Protein AF-A0A0L0FWM5-F1 (afdb_monomer)

Structure (mmCIF, N/CA/C/O backbone):
data_AF-A0A0L0FWM5-F1
#
_entry.id   AF-A0A0L0FWM5-F1
#
loop_
_atom_site.group_PDB
_atom_site.id
_atom_site.type_symbol
_atom_site.label_atom_id
_atom_site.label_alt_id
_atom_site.label_comp_id
_atom_site.label_asym_id
_atom_site.label_entity_id
_atom_site.label_seq_id
_atom_site.pdbx_PDB_ins_code
_atom_site.Cartn_x
_atom_site.Cartn_y
_atom_site.Cartn_z
_atom_site.occupancy
_atom_site.B_iso_or_equiv
_atom_site.auth_seq_id
_atom_site.auth_comp_id
_atom_site.auth_asym_id
_atom_site.auth_atom_id
_atom_site.pdbx_PDB_model_num
ATOM 1 N N . MET A 1 1 ? -9.291 -7.837 -2.106 1.00 48.62 1 MET A N 1
ATOM 2 C CA . MET A 1 1 ? -7.848 -7.619 -1.893 1.00 48.62 1 MET A CA 1
ATOM 3 C C . MET A 1 1 ? -7.598 -7.436 -0.406 1.00 48.62 1 MET A C 1
ATOM 5 O O . MET A 1 1 ? -8.241 -6.585 0.197 1.00 48.62 1 MET A O 1
ATOM 9 N N . TYR A 1 2 ? -6.715 -8.239 0.188 1.00 46.31 2 TYR A N 1
ATOM 10 C CA . TYR A 1 2 ? -6.252 -8.038 1.563 1.00 46.31 2 TYR A CA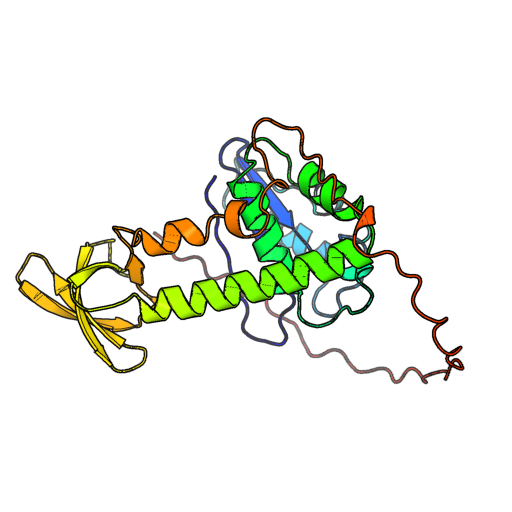 1
ATOM 11 C C . TYR A 1 2 ? -4.793 -7.603 1.507 1.00 46.31 2 TYR A C 1
ATOM 13 O O . TYR A 1 2 ? -3.953 -8.302 0.952 1.00 46.31 2 TYR A O 1
ATOM 21 N N . LEU A 1 3 ? -4.494 -6.437 2.071 1.00 46.75 3 LEU A N 1
ATOM 22 C CA . LEU A 1 3 ? -3.137 -5.915 2.119 1.00 46.75 3 LEU A CA 1
ATOM 23 C C . LEU A 1 3 ? -2.536 -6.158 3.503 1.00 46.75 3 LEU A C 1
ATOM 25 O O . LEU A 1 3 ? -3.073 -5.691 4.506 1.00 46.75 3 LEU A O 1
ATOM 29 N N . THR A 1 4 ? -1.391 -6.836 3.545 1.00 47.75 4 THR A N 1
ATOM 30 C CA . THR A 1 4 ? -0.579 -6.975 4.759 1.00 47.75 4 THR A CA 1
ATOM 31 C C . THR A 1 4 ? 0.762 -6.285 4.534 1.00 47.75 4 THR A C 1
ATOM 33 O O . THR A 1 4 ? 1.547 -6.729 3.703 1.00 47.75 4 THR A O 1
ATOM 36 N N . ILE A 1 5 ? 1.035 -5.206 5.273 1.00 52.38 5 ILE A N 1
ATOM 37 C CA . ILE A 1 5 ? 2.318 -4.490 5.215 1.00 52.38 5 ILE A CA 1
ATOM 38 C C . ILE A 1 5 ? 3.176 -4.910 6.412 1.00 52.38 5 ILE A C 1
ATOM 40 O O . ILE A 1 5 ? 2.733 -4.824 7.559 1.00 52.38 5 ILE A O 1
ATOM 44 N N . VAL A 1 6 ? 4.407 -5.354 6.155 1.00 54.25 6 VAL A N 1
ATOM 45 C CA . VAL A 1 6 ? 5.373 -5.763 7.185 1.00 54.25 6 VAL A CA 1
ATOM 46 C C . VAL A 1 6 ? 6.586 -4.836 7.120 1.00 54.25 6 VAL A C 1
ATOM 48 O O . VAL A 1 6 ? 7.211 -4.720 6.072 1.00 54.25 6 VAL A O 1
ATOM 51 N N . PHE A 1 7 ? 6.936 -4.197 8.239 1.00 52.75 7 PHE A N 1
ATOM 52 C CA . PHE A 1 7 ? 8.087 -3.290 8.338 1.00 52.75 7 PHE A CA 1
ATOM 53 C C . PHE A 1 7 ? 9.237 -3.920 9.141 1.00 52.75 7 PHE A C 1
ATOM 55 O O . PHE A 1 7 ? 9.002 -4.531 10.187 1.00 52.75 7 PHE A O 1
ATOM 62 N N . SER A 1 8 ? 10.479 -3.733 8.678 1.00 53.84 8 SER A N 1
ATOM 63 C CA . SER A 1 8 ? 11.711 -4.118 9.388 1.00 53.84 8 SER A CA 1
ATOM 64 C C . SER A 1 8 ? 12.391 -2.886 10.020 1.00 53.84 8 SER A C 1
ATOM 66 O O . SER A 1 8 ? 12.402 -1.830 9.393 1.00 53.84 8 SER A O 1
ATOM 68 N N . PRO A 1 9 ? 12.949 -2.970 11.245 1.00 47.91 9 PRO A N 1
ATOM 69 C CA . PRO A 1 9 ? 13.417 -1.800 12.001 1.00 47.91 9 PRO A CA 1
ATOM 70 C C . PRO A 1 9 ? 14.871 -1.328 11.755 1.00 47.91 9 PRO A C 1
ATOM 72 O O . PRO A 1 9 ? 15.299 -0.407 12.446 1.00 47.91 9 PRO A O 1
ATOM 75 N N . THR A 1 10 ? 15.658 -1.914 10.845 1.00 57.94 10 THR A N 1
ATOM 76 C CA . THR A 1 10 ? 17.095 -1.569 10.660 1.00 57.94 10 THR A CA 1
ATOM 77 C C . THR A 1 10 ? 17.409 -1.168 9.221 1.00 57.94 10 THR A C 1
ATOM 79 O O . THR A 1 10 ? 17.068 -1.966 8.353 1.00 57.94 10 THR A O 1
ATOM 82 N N . ASP A 1 11 ? 18.046 0.005 9.000 1.00 57.06 11 ASP A N 1
ATOM 83 C CA . ASP A 1 11 ? 18.473 0.593 7.698 1.00 57.06 11 ASP A CA 1
ATOM 84 C C . ASP A 1 11 ? 17.735 -0.014 6.502 1.00 57.06 11 ASP A C 1
ATOM 86 O O . ASP A 1 11 ? 18.283 -0.719 5.653 1.00 57.06 11 ASP A O 1
ATOM 90 N N . ALA A 1 12 ? 16.415 0.164 6.566 1.00 74.50 12 ALA A N 1
ATOM 91 C CA . ALA A 1 12 ? 15.477 -0.727 5.925 1.00 74.50 12 ALA A CA 1
ATOM 92 C C . ALA A 1 12 ? 15.110 -0.161 4.568 1.00 74.50 12 ALA A C 1
ATOM 94 O O . ALA A 1 12 ? 14.400 0.839 4.455 1.00 74.50 12 ALA A O 1
ATOM 95 N N . HIS A 1 13 ? 15.572 -0.850 3.536 1.00 88.19 13 HIS A N 1
ATOM 96 C CA . HIS A 1 13 ? 14.889 -0.795 2.265 1.00 88.19 13 HIS A CA 1
ATOM 97 C C . HIS A 1 13 ? 13.457 -1.332 2.420 1.00 88.19 13 HIS A C 1
ATOM 99 O O . HIS A 1 13 ? 13.222 -2.277 3.182 1.00 88.19 13 HIS A O 1
ATOM 105 N N . ALA A 1 14 ? 12.499 -0.714 1.734 1.00 89.38 14 ALA A N 1
ATOM 106 C CA . ALA A 1 14 ? 11.089 -1.052 1.855 1.00 89.38 14 ALA A CA 1
ATOM 107 C C . ALA A 1 14 ? 10.593 -1.757 0.594 1.00 89.38 14 ALA A C 1
ATOM 109 O O . ALA A 1 14 ? 10.698 -1.211 -0.500 1.00 89.38 14 ALA A O 1
ATOM 110 N N . ASN A 1 15 ? 9.965 -2.915 0.802 1.00 90.50 15 ASN A N 1
ATOM 111 C CA . ASN A 1 15 ? 9.238 -3.691 -0.201 1.00 90.50 15 ASN A CA 1
ATOM 112 C C . ASN A 1 15 ? 7.826 -3.981 0.303 1.00 90.50 15 ASN A C 1
ATOM 114 O O . ASN A 1 15 ? 7.557 -3.891 1.504 1.00 90.50 15 ASN A O 1
ATOM 118 N N . VAL A 1 16 ? 6.936 -4.402 -0.592 1.00 91.94 16 VAL A N 1
ATOM 119 C CA . VAL A 1 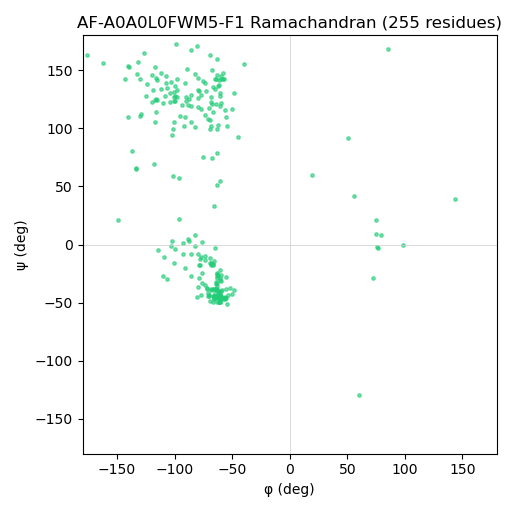16 ? 5.617 -4.914 -0.198 1.00 91.94 16 VAL A CA 1
ATOM 120 C C . VAL A 1 16 ? 5.319 -6.247 -0.857 1.00 91.94 16 VAL A C 1
ATOM 122 O O . VAL A 1 16 ? 5.667 -6.479 -2.013 1.00 91.94 16 VAL A O 1
ATOM 125 N N . LEU A 1 17 ? 4.662 -7.116 -0.090 1.00 92.69 17 LEU A N 1
ATOM 126 C CA . LEU A 1 17 ? 4.004 -8.308 -0.600 1.00 92.69 17 LEU A CA 1
ATOM 127 C C . LEU A 1 17 ? 2.512 -8.015 -0.739 1.00 92.69 17 LEU A C 1
ATOM 129 O O . LEU A 1 17 ? 1.855 -7.627 0.229 1.00 92.69 17 LEU A O 1
ATOM 133 N N . VAL A 1 18 ? 1.983 -8.197 -1.942 1.00 91.38 18 VAL A N 1
ATOM 134 C CA . VAL A 1 18 ? 0.559 -8.054 -2.242 1.00 91.38 18 VAL A CA 1
ATOM 135 C C . VAL A 1 18 ? -0.042 -9.440 -2.377 1.00 91.38 18 VAL A C 1
ATOM 137 O O . VAL A 1 18 ? 0.409 -10.230 -3.200 1.00 91.38 18 VAL A O 1
ATOM 140 N N . LEU A 1 19 ? -1.057 -9.722 -1.564 1.00 92.94 19 LEU A N 1
ATOM 141 C CA . LEU A 1 19 ? -1.833 -10.955 -1.616 1.00 92.94 19 LEU A CA 1
ATOM 142 C C . LEU A 1 19 ? -3.154 -10.648 -2.336 1.00 92.94 19 LEU A C 1
ATOM 144 O O . LEU A 1 19 ? -4.082 -10.087 -1.738 1.00 92.94 19 LEU A O 1
ATOM 148 N N . ASP A 1 20 ? -3.238 -10.976 -3.627 1.00 91.06 20 ASP A N 1
ATOM 149 C CA . ASP A 1 20 ? -4.475 -10.809 -4.388 1.00 91.06 20 ASP A CA 1
ATOM 150 C C . ASP A 1 20 ? -5.361 -12.043 -4.213 1.00 91.06 20 ASP A C 1
ATOM 152 O O . ASP A 1 20 ? -5.127 -13.116 -4.757 1.00 91.06 20 ASP A O 1
ATOM 156 N N . THR A 1 21 ? -6.415 -11.881 -3.419 1.00 91.94 21 THR A N 1
ATOM 157 C CA . THR A 1 21 ? -7.384 -12.944 -3.140 1.00 91.94 21 THR A CA 1
ATOM 158 C C . THR A 1 21 ? -8.317 -13.255 -4.304 1.00 91.94 21 THR A C 1
ATOM 160 O O . THR A 1 21 ? -9.097 -14.191 -4.183 1.00 91.94 21 THR A O 1
ATOM 163 N N . ARG A 1 22 ? -8.340 -12.443 -5.370 1.00 90.06 22 ARG A N 1
ATOM 164 C CA . ARG A 1 22 ? -9.178 -12.734 -6.545 1.00 90.06 22 ARG A CA 1
ATOM 165 C C . ARG A 1 22 ? -8.549 -13.828 -7.396 1.00 90.06 22 ARG A C 1
ATOM 167 O O . ARG A 1 22 ? -9.249 -14.754 -7.785 1.00 90.06 22 ARG A O 1
ATOM 174 N N . ASP A 1 23 ? -7.239 -13.725 -7.596 1.00 91.00 23 ASP A N 1
ATOM 175 C CA . ASP A 1 23 ? -6.463 -14.640 -8.436 1.00 91.00 23 ASP A CA 1
ATOM 176 C C . ASP A 1 23 ? -5.645 -15.652 -7.616 1.00 91.00 23 ASP A C 1
ATOM 178 O O . ASP A 1 23 ? -4.972 -16.510 -8.183 1.00 91.00 23 ASP A O 1
ATOM 182 N N . GLU A 1 24 ? -5.709 -15.559 -6.282 1.00 95.19 24 GLU A N 1
ATOM 183 C CA . GLU A 1 24 ? -4.946 -16.383 -5.335 1.00 95.19 24 GLU A CA 1
ATOM 184 C C . GLU A 1 24 ? -3.431 -16.289 -5.588 1.00 95.19 24 GLU A C 1
ATOM 186 O O . GLU A 1 24 ? -2.684 -17.269 -5.537 1.00 95.19 24 GLU A O 1
ATOM 191 N N . THR A 1 25 ? -2.961 -15.071 -5.864 1.00 94.75 25 THR A N 1
ATOM 192 C CA . THR A 1 25 ? -1.566 -14.770 -6.188 1.00 94.75 25 THR A CA 1
ATOM 193 C C . THR A 1 25 ? -0.884 -13.949 -5.098 1.00 94.75 25 THR A C 1
ATOM 195 O O . THR A 1 25 ? -1.488 -13.119 -4.412 1.00 94.75 25 THR A O 1
ATOM 198 N N . ILE A 1 26 ? 0.419 -14.174 -4.937 1.00 94.94 26 ILE A N 1
ATOM 199 C CA . ILE A 1 26 ? 1.304 -13.365 -4.102 1.00 94.94 26 ILE A CA 1
ATOM 200 C C . ILE A 1 26 ? 2.329 -12.704 -5.009 1.00 94.94 26 ILE A C 1
ATOM 202 O O . ILE A 1 26 ? 3.061 -13.391 -5.717 1.00 94.94 26 ILE A O 1
ATOM 206 N N . HIS A 1 27 ? 2.413 -11.380 -4.941 1.00 92.56 27 HIS A N 1
ATOM 207 C CA . HIS A 1 27 ? 3.373 -10.597 -5.708 1.00 92.56 27 HIS A CA 1
ATOM 208 C C . HIS A 1 27 ? 4.296 -9.821 -4.775 1.00 92.56 27 HIS A C 1
ATOM 210 O O . HIS A 1 27 ? 3.858 -9.328 -3.732 1.00 92.56 27 HIS A O 1
ATOM 216 N N . ARG A 1 28 ? 5.558 -9.649 -5.174 1.00 93.31 28 ARG A N 1
ATOM 217 C CA . ARG A 1 28 ? 6.478 -8.684 -4.561 1.00 93.31 28 ARG A CA 1
ATOM 218 C C . ARG A 1 28 ? 6.548 -7.425 -5.424 1.00 93.31 28 ARG A C 1
ATOM 220 O O . ARG A 1 28 ? 6.641 -7.527 -6.644 1.00 93.31 28 ARG A O 1
ATOM 227 N N . TYR A 1 29 ? 6.511 -6.261 -4.780 1.00 93.69 29 TYR A N 1
ATOM 228 C CA . TYR A 1 29 ? 6.873 -4.983 -5.389 1.00 93.69 29 TYR A CA 1
ATOM 229 C C . TYR A 1 29 ? 8.156 -4.444 -4.755 1.00 93.69 29 TYR A C 1
ATOM 231 O O . TYR A 1 29 ? 8.297 -4.433 -3.526 1.00 93.69 29 TYR A O 1
ATOM 239 N N . GLU A 1 30 ? 9.056 -3.995 -5.622 1.00 93.62 30 GLU A N 1
ATOM 240 C CA . GLU A 1 30 ? 10.392 -3.485 -5.330 1.00 93.62 30 GLU A CA 1
ATOM 241 C C . GLU A 1 30 ? 10.566 -2.137 -6.043 1.00 93.62 30 GLU A C 1
ATOM 243 O O . GLU A 1 30 ? 10.644 -2.106 -7.276 1.00 93.62 30 GLU A O 1
ATOM 248 N N . PRO A 1 31 ? 10.623 -1.011 -5.315 1.00 93.38 31 PRO A N 1
ATOM 249 C CA . PRO A 1 31 ? 10.668 0.305 -5.943 1.00 93.38 31 PRO A CA 1
ATOM 250 C C . PRO A 1 31 ? 11.960 0.586 -6.732 1.00 93.38 31 PRO A C 1
ATOM 252 O O . PRO A 1 31 ? 11.942 1.477 -7.587 1.00 93.38 31 PRO A O 1
ATOM 255 N N . HIS A 1 32 ? 13.052 -0.164 -6.524 1.00 92.50 32 HIS A N 1
ATOM 256 C CA . HIS A 1 32 ? 14.239 -0.086 -7.388 1.00 92.50 32 HIS A CA 1
ATOM 257 C C . HIS A 1 32 ? 14.167 -0.984 -8.630 1.00 92.50 32 HIS A C 1
ATOM 259 O O . HIS A 1 32 ? 15.004 -0.833 -9.511 1.00 92.50 32 HIS A O 1
ATOM 265 N N . GLY A 1 33 ? 13.181 -1.870 -8.771 1.00 93.06 33 GLY A N 1
ATOM 266 C CA . GLY A 1 33 ? 13.114 -2.858 -9.854 1.00 93.06 33 GLY A CA 1
ATOM 267 C C . GLY A 1 33 ? 13.886 -4.153 -9.576 1.00 93.06 33 GLY A C 1
ATOM 268 O O . GLY A 1 33 ? 14.658 -4.255 -8.620 1.00 93.06 33 GLY A O 1
ATOM 269 N N . TYR A 1 34 ? 13.660 -5.170 -10.412 1.00 92.31 34 TYR A N 1
ATOM 270 C CA . TYR A 1 34 ? 14.131 -6.536 -10.132 1.00 92.31 34 TYR A CA 1
ATOM 271 C C . TYR A 1 34 ? 15.631 -6.764 -10.366 1.00 92.31 34 TYR A C 1
ATOM 273 O O . TYR A 1 34 ? 16.211 -7.686 -9.797 1.00 92.31 34 TYR A O 1
ATOM 281 N N . GLU A 1 35 ? 16.260 -5.954 -11.219 1.00 87.50 35 GLU A N 1
ATOM 282 C CA . GLU A 1 35 ? 17.659 -6.131 -11.637 1.00 87.50 35 GLU A CA 1
ATOM 283 C C . GLU A 1 35 ? 18.620 -5.211 -10.875 1.00 87.50 35 GLU A C 1
ATOM 285 O O . GLU A 1 35 ? 19.837 -5.275 -11.066 1.00 87.50 35 GLU A O 1
ATOM 290 N N . MET A 1 36 ? 18.089 -4.342 -10.011 1.00 84.81 36 MET A N 1
ATOM 291 C CA . MET A 1 36 ? 18.912 -3.453 -9.207 1.00 84.81 36 MET A CA 1
ATOM 292 C C . MET A 1 36 ? 19.542 -4.213 -8.044 1.00 84.81 36 MET A C 1
ATOM 294 O O . MET A 1 36 ? 18.866 -4.894 -7.270 1.00 84.81 36 MET A O 1
ATOM 298 N N . ASP A 1 37 ? 20.862 -4.068 -7.933 1.00 78.62 37 ASP A N 1
ATOM 299 C CA . ASP A 1 37 ? 21.638 -4.563 -6.803 1.00 78.62 37 ASP A CA 1
ATOM 300 C C . ASP A 1 37 ? 21.289 -3.725 -5.570 1.00 78.62 37 ASP A C 1
ATOM 302 O O . ASP A 1 37 ? 21.746 -2.589 -5.421 1.00 78.62 37 ASP A O 1
ATOM 306 N N . VAL A 1 38 ? 20.417 -4.271 -4.722 1.00 79.75 38 VAL A N 1
ATOM 307 C CA . VAL A 1 38 ? 20.077 -3.699 -3.421 1.00 79.75 38 VAL A CA 1
ATOM 308 C C . VAL A 1 38 ? 21.044 -4.322 -2.414 1.00 79.75 38 VAL A C 1
ATOM 310 O O . VAL A 1 38 ? 20.894 -5.500 -2.095 1.00 79.75 38 VAL A O 1
ATOM 313 N N . PRO A 1 39 ? 22.021 -3.583 -1.851 1.00 78.88 39 PRO A N 1
ATOM 314 C CA . PRO A 1 39 ? 23.082 -4.204 -1.048 1.00 78.88 39 PRO A CA 1
ATOM 315 C C . PRO A 1 39 ? 22.593 -4.861 0.260 1.00 78.88 39 PRO A C 1
ATOM 317 O O . PRO A 1 39 ? 23.393 -5.414 1.012 1.00 78.88 39 PRO A O 1
ATOM 320 N N . MET A 1 40 ? 21.297 -4.749 0.572 1.00 80.69 40 MET A N 1
ATOM 321 C CA . MET A 1 40 ? 20.661 -5.233 1.795 1.00 80.69 40 MET A CA 1
ATOM 322 C C . MET A 1 40 ? 20.239 -6.708 1.705 1.00 80.69 40 MET A C 1
ATOM 324 O O . MET A 1 40 ? 20.137 -7.354 2.750 1.00 80.69 40 MET A O 1
ATOM 328 N N . TYR A 1 41 ? 19.960 -7.240 0.508 1.00 82.19 41 TYR A N 1
ATOM 329 C CA . TYR A 1 41 ? 19.552 -8.637 0.302 1.00 82.19 41 TYR A CA 1
ATOM 330 C C . TYR A 1 41 ? 19.717 -9.077 -1.157 1.00 82.19 41 TYR A C 1
ATOM 332 O O . TYR A 1 41 ? 19.659 -8.272 -2.080 1.00 82.19 41 TYR A O 1
ATOM 340 N N . ASP A 1 42 ? 19.851 -10.387 -1.361 1.00 88.62 42 ASP A N 1
ATOM 341 C CA . ASP A 1 42 ? 19.794 -10.998 -2.687 1.00 88.62 42 ASP A CA 1
ATOM 342 C C . ASP A 1 42 ? 18.327 -11.150 -3.128 1.00 88.62 42 ASP A C 1
ATOM 344 O O . ASP A 1 42 ? 17.528 -11.831 -2.476 1.00 88.62 42 ASP A O 1
ATOM 348 N N . GLN A 1 43 ? 17.964 -10.486 -4.228 1.00 89.56 43 GLN A N 1
ATOM 349 C CA . GLN A 1 43 ? 16.607 -10.506 -4.779 1.00 89.56 43 GLN A CA 1
ATOM 350 C C . GLN A 1 43 ? 16.166 -11.911 -5.218 1.00 89.56 43 GLN A C 1
ATOM 352 O O . GLN A 1 43 ? 15.018 -12.289 -4.991 1.00 89.56 43 GLN A O 1
ATOM 357 N N . THR A 1 44 ? 17.076 -12.689 -5.811 1.00 90.81 44 THR A N 1
ATOM 358 C CA . THR A 1 44 ? 16.793 -14.045 -6.304 1.00 90.81 44 THR A CA 1
ATOM 359 C C . THR A 1 44 ? 16.594 -14.997 -5.132 1.00 90.81 44 THR A C 1
ATOM 361 O O . THR A 1 44 ? 15.642 -15.773 -5.110 1.00 90.81 44 THR A O 1
ATOM 364 N N . GLU A 1 45 ? 17.462 -14.915 -4.122 1.00 91.25 45 GLU A N 1
ATOM 365 C CA . GLU A 1 45 ? 17.330 -15.723 -2.908 1.00 91.25 45 GLU A CA 1
ATOM 366 C C . GLU A 1 45 ? 16.023 -15.414 -2.162 1.00 91.25 45 GLU A C 1
ATOM 368 O O . GLU A 1 45 ? 15.357 -16.328 -1.666 1.00 91.25 45 GLU A O 1
ATOM 373 N N . LEU A 1 46 ? 15.639 -14.135 -2.086 1.00 90.25 46 LEU A N 1
ATOM 374 C CA . LEU A 1 46 ? 14.385 -13.719 -1.462 1.00 90.25 46 LEU A CA 1
ATOM 375 C C . LEU A 1 46 ? 13.168 -14.300 -2.193 1.00 90.25 46 LEU A C 1
ATOM 377 O O . LEU A 1 46 ? 12.287 -14.852 -1.533 1.00 90.25 46 LEU A O 1
ATOM 381 N N . ASP A 1 47 ? 13.137 -14.226 -3.523 1.00 92.81 47 ASP A N 1
ATOM 382 C CA . ASP A 1 47 ? 12.047 -14.778 -4.333 1.00 92.81 47 ASP A CA 1
ATOM 383 C C . ASP A 1 47 ? 11.933 -16.299 -4.193 1.00 92.81 47 ASP A C 1
ATOM 385 O O . ASP A 1 47 ? 10.838 -16.802 -3.949 1.00 92.81 47 ASP A O 1
ATOM 389 N N . VAL A 1 48 ? 13.054 -17.032 -4.237 1.00 94.44 48 VAL A N 1
ATOM 390 C CA . VAL A 1 48 ? 13.063 -18.491 -4.018 1.00 94.44 48 VAL A CA 1
ATOM 391 C C . VAL A 1 48 ? 12.468 -18.837 -2.652 1.00 94.44 48 VAL A C 1
ATOM 393 O O . VAL A 1 48 ? 11.609 -19.712 -2.543 1.00 94.44 48 VAL A O 1
ATOM 396 N N . ARG A 1 49 ? 12.866 -18.118 -1.595 1.00 94.00 49 ARG A N 1
ATOM 397 C CA . ARG A 1 49 ? 12.337 -18.346 -0.240 1.00 94.00 49 ARG A CA 1
ATOM 398 C C . ARG A 1 49 ? 10.853 -18.022 -0.125 1.00 94.00 49 ARG A C 1
ATOM 400 O O . ARG A 1 49 ? 10.137 -18.719 0.595 1.00 94.00 49 ARG A O 1
ATOM 407 N N . LEU A 1 50 ? 10.389 -16.964 -0.785 1.00 94.31 50 LEU A N 1
ATOM 408 C CA . LEU A 1 50 ? 8.975 -16.595 -0.800 1.00 94.31 50 LEU A CA 1
ATOM 409 C C . LEU A 1 50 ? 8.141 -17.616 -1.574 1.00 94.31 50 LEU A C 1
ATOM 411 O O . LEU A 1 50 ? 7.059 -17.980 -1.112 1.00 94.31 50 LEU A O 1
ATOM 415 N N . GLU A 1 51 ? 8.651 -18.137 -2.688 1.00 95.94 51 GLU A N 1
ATOM 416 C CA . GLU A 1 51 ? 8.001 -19.204 -3.445 1.00 95.94 51 GLU A CA 1
ATOM 417 C C . GLU A 1 51 ? 7.894 -20.493 -2.615 1.00 95.94 51 GLU A C 1
ATOM 419 O O . GLU A 1 51 ? 6.807 -21.061 -2.481 1.00 95.94 51 GLU A O 1
ATOM 424 N N . GLU A 1 52 ? 8.995 -20.933 -1.997 1.00 95.94 52 GLU A N 1
ATOM 425 C CA . GLU A 1 52 ? 9.018 -22.106 -1.114 1.00 95.94 52 GLU A CA 1
ATOM 426 C C . GLU A 1 52 ? 8.058 -21.946 0.069 1.00 95.94 52 GLU A C 1
ATOM 428 O O . GLU A 1 52 ? 7.290 -22.862 0.382 1.00 95.94 52 GLU A O 1
ATOM 433 N N . TRP A 1 53 ? 8.064 -20.771 0.708 1.00 95.12 53 TRP A N 1
ATOM 434 C CA . TRP A 1 53 ? 7.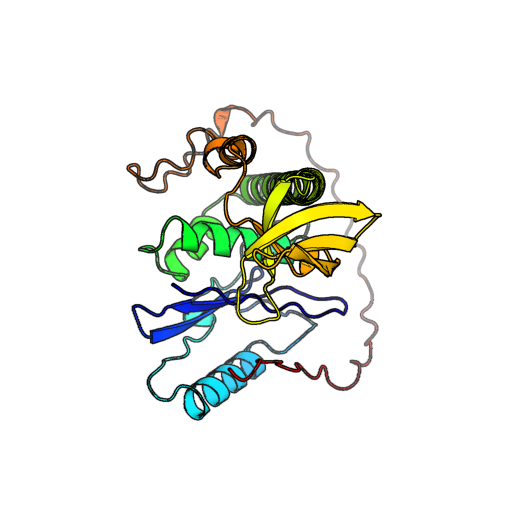146 -20.449 1.797 1.00 95.12 53 TRP A CA 1
ATOM 435 C C . TRP A 1 53 ? 5.688 -20.498 1.336 1.00 95.12 53 TRP A C 1
ATOM 437 O O . TRP A 1 53 ? 4.855 -21.106 2.013 1.00 95.12 53 TRP A O 1
ATOM 447 N N . THR A 1 54 ? 5.388 -19.916 0.172 1.00 95.56 54 THR A N 1
ATOM 448 C CA . THR A 1 54 ? 4.040 -19.897 -0.410 1.00 95.56 54 THR A CA 1
ATOM 449 C C . THR A 1 54 ? 3.571 -21.318 -0.680 1.00 95.56 54 THR A C 1
ATOM 451 O O . THR A 1 54 ? 2.527 -21.718 -0.178 1.00 95.56 54 THR A O 1
ATOM 454 N N . ARG A 1 55 ? 4.388 -22.140 -1.347 1.00 96.62 55 ARG A N 1
ATOM 455 C CA . ARG A 1 55 ? 4.068 -23.546 -1.629 1.00 96.62 55 ARG A CA 1
ATOM 456 C C . ARG A 1 55 ? 3.824 -24.357 -0.354 1.00 96.62 55 ARG A C 1
ATOM 458 O O . ARG A 1 55 ? 2.942 -25.210 -0.326 1.00 96.62 55 ARG A O 1
ATOM 465 N N . ALA A 1 56 ? 4.600 -24.107 0.699 1.00 96.50 56 ALA A N 1
ATOM 466 C CA . ALA A 1 56 ? 4.493 -24.839 1.957 1.00 96.50 56 ALA A CA 1
ATOM 467 C C . ALA A 1 56 ? 3.285 -24.420 2.814 1.00 96.50 56 ALA A C 1
ATOM 469 O O . ALA A 1 56 ? 2.754 -25.247 3.557 1.00 96.50 56 ALA A O 1
ATOM 470 N N . ARG A 1 57 ? 2.878 -23.144 2.772 1.00 95.75 57 ARG A N 1
ATOM 471 C CA . ARG A 1 57 ? 1.846 -22.582 3.668 1.00 95.75 57 ARG A CA 1
ATOM 472 C C . ARG A 1 57 ? 0.510 -22.317 2.990 1.00 95.75 57 ARG A C 1
ATOM 474 O O . ARG A 1 57 ? -0.519 -22.387 3.652 1.00 95.75 57 ARG A O 1
ATOM 481 N N . LEU A 1 58 ? 0.536 -22.017 1.701 1.00 95.88 58 LEU A N 1
ATOM 482 C CA . LEU A 1 58 ? -0.602 -21.638 0.874 1.00 95.88 58 LEU A CA 1
ATOM 483 C C . LEU A 1 58 ? -0.537 -22.441 -0.439 1.00 95.88 58 LEU A C 1
ATOM 485 O O . LEU A 1 58 ? -0.314 -21.868 -1.499 1.00 95.88 58 LEU A O 1
ATOM 489 N N . PRO A 1 59 ? -0.692 -23.778 -0.396 1.00 95.56 59 PRO A N 1
ATOM 490 C CA . PRO A 1 59 ? -0.382 -24.651 -1.534 1.00 95.56 59 PRO A CA 1
ATOM 491 C C . PRO A 1 59 ? -1.291 -24.459 -2.759 1.00 95.56 59 PRO A C 1
ATOM 493 O O . PRO A 1 59 ? -0.960 -24.956 -3.832 1.00 95.56 59 PRO A O 1
ATOM 496 N N . TRP A 1 60 ? -2.428 -23.772 -2.610 1.00 96.75 60 TRP A N 1
ATOM 497 C CA . TRP A 1 60 ? -3.304 -23.376 -3.720 1.00 96.75 60 TRP A CA 1
ATOM 498 C C . TRP A 1 60 ? -3.006 -21.973 -4.265 1.00 96.75 60 TRP A C 1
ATOM 500 O O . TRP A 1 60 ? -3.538 -21.614 -5.306 1.00 96.75 60 TRP A O 1
ATOM 510 N N . TRP A 1 61 ? -2.142 -21.200 -3.601 1.00 97.56 61 TRP A N 1
ATOM 511 C CA . TRP A 1 61 ? -1.725 -19.883 -4.072 1.00 97.56 61 TRP A CA 1
ATOM 512 C C . TRP A 1 61 ? -0.494 -19.986 -4.968 1.00 97.56 61 TRP A C 1
ATOM 514 O O . TRP A 1 61 ? 0.367 -20.852 -4.785 1.00 97.56 61 TRP A O 1
ATOM 524 N N . ARG A 1 62 ? -0.369 -19.045 -5.905 1.00 96.69 62 ARG A N 1
ATOM 525 C CA . ARG A 1 62 ? 0.819 -18.891 -6.753 1.00 96.69 62 ARG A CA 1
ATOM 526 C C . ARG A 1 62 ? 1.660 -17.709 -6.284 1.00 96.69 62 ARG A C 1
ATOM 528 O O . ARG A 1 62 ? 1.149 -16.604 -6.145 1.00 96.69 62 ARG A O 1
ATOM 535 N N . TYR A 1 63 ? 2.959 -17.919 -6.102 1.00 96.88 63 TYR A N 1
ATOM 536 C CA . TYR A 1 63 ? 3.910 -16.814 -5.994 1.00 96.88 63 TYR A CA 1
ATOM 537 C C . TYR A 1 63 ? 4.359 -16.393 -7.396 1.00 96.88 63 TYR A C 1
ATOM 539 O O . TYR A 1 63 ? 4.757 -17.246 -8.191 1.00 96.88 63 TYR A O 1
ATOM 547 N N . GLU A 1 64 ? 4.269 -15.103 -7.707 1.00 95.81 64 GLU A N 1
ATOM 548 C CA . GLU A 1 64 ? 4.804 -14.536 -8.943 1.00 95.81 64 GLU A CA 1
ATOM 549 C C . GLU A 1 64 ? 6.168 -13.906 -8.691 1.00 95.81 64 GLU A C 1
ATOM 551 O O . GLU A 1 64 ? 6.325 -13.064 -7.802 1.00 95.81 64 GLU A O 1
ATOM 556 N N . LEU A 1 65 ? 7.140 -14.336 -9.496 1.00 94.12 65 LEU A N 1
ATOM 557 C CA . LEU A 1 65 ? 8.511 -13.852 -9.441 1.00 94.12 65 LEU A CA 1
ATOM 558 C C . LEU A 1 65 ? 8.565 -12.363 -9.775 1.00 94.12 65 LEU A C 1
ATOM 560 O O . LEU A 1 65 ? 7.814 -11.864 -10.619 1.00 94.12 65 LEU A O 1
ATOM 564 N N . ILE A 1 66 ? 9.482 -11.657 -9.128 1.00 93.75 66 ILE A N 1
ATOM 565 C CA . ILE A 1 66 ? 9.598 -10.208 -9.235 1.00 93.75 66 ILE A CA 1
ATOM 566 C C . ILE A 1 66 ? 9.887 -9.723 -10.666 1.00 93.75 66 ILE A C 1
ATOM 568 O O . ILE A 1 66 ? 9.458 -8.636 -11.046 1.00 93.75 66 ILE A O 1
ATOM 572 N N . ASP A 1 67 ? 10.578 -10.518 -11.483 1.00 92.56 67 ASP A N 1
ATOM 573 C CA . ASP A 1 67 ? 10.893 -10.200 -12.882 1.00 92.56 67 ASP A CA 1
ATOM 574 C C . ASP A 1 67 ? 9.652 -10.198 -13.789 1.00 92.56 67 ASP A C 1
ATOM 576 O O . ASP A 1 67 ? 9.661 -9.612 -14.872 1.00 92.56 67 ASP A O 1
ATOM 580 N N . THR A 1 68 ? 8.559 -10.810 -13.328 1.00 90.81 68 THR A N 1
ATOM 581 C CA . THR A 1 68 ? 7.257 -10.775 -14.000 1.00 90.81 68 THR A CA 1
ATOM 582 C C . THR A 1 68 ? 6.374 -9.615 -13.540 1.00 90.81 68 THR A C 1
ATOM 584 O O . THR A 1 68 ? 5.459 -9.222 -14.268 1.00 90.81 68 THR A O 1
ATOM 587 N N . THR A 1 69 ? 6.644 -9.046 -12.360 1.00 89.00 69 THR A N 1
ATOM 588 C CA . THR A 1 69 ? 5.775 -8.053 -11.710 1.00 89.00 69 THR A CA 1
ATOM 589 C C . THR A 1 69 ? 6.361 -6.645 -11.680 1.00 89.00 69 THR A C 1
ATOM 591 O O . THR A 1 69 ? 5.602 -5.677 -11.646 1.00 89.00 69 THR A O 1
ATOM 594 N N . CYS A 1 70 ? 7.686 -6.513 -11.701 1.00 92.25 70 CYS A N 1
ATOM 595 C CA . CYS A 1 70 ? 8.401 -5.245 -11.617 1.00 92.25 70 CYS A CA 1
ATOM 596 C C . CYS A 1 70 ? 9.219 -4.981 -12.891 1.00 92.25 70 CYS A C 1
ATOM 598 O O . CYS A 1 70 ? 9.671 -5.918 -13.546 1.00 92.25 70 CYS A O 1
ATOM 600 N N . PRO A 1 71 ? 9.470 -3.710 -13.244 1.00 92.12 71 PRO A N 1
ATOM 601 C CA . PRO A 1 71 ? 10.415 -3.368 -14.295 1.00 92.12 71 PRO A CA 1
ATOM 602 C C . PRO A 1 71 ? 11.849 -3.684 -13.863 1.00 92.12 71 PRO A C 1
ATOM 604 O O . PRO A 1 71 ? 12.172 -3.834 -12.681 1.00 92.12 71 PRO A O 1
ATOM 607 N N . ARG A 1 72 ? 12.735 -3.733 -14.858 1.00 92.25 72 ARG A N 1
ATOM 608 C CA . ARG A 1 72 ? 14.169 -3.985 -14.680 1.00 92.25 72 ARG A CA 1
ATOM 609 C C . ARG A 1 72 ? 14.835 -2.965 -13.764 1.00 92.25 72 ARG A C 1
ATOM 611 O O . ARG A 1 72 ? 15.576 -3.329 -12.856 1.00 92.25 72 ARG A O 1
ATOM 618 N N . VAL A 1 73 ? 14.532 -1.696 -14.012 1.00 91.88 73 VAL A N 1
ATOM 619 C CA . VAL A 1 73 ? 14.896 -0.550 -13.182 1.00 91.8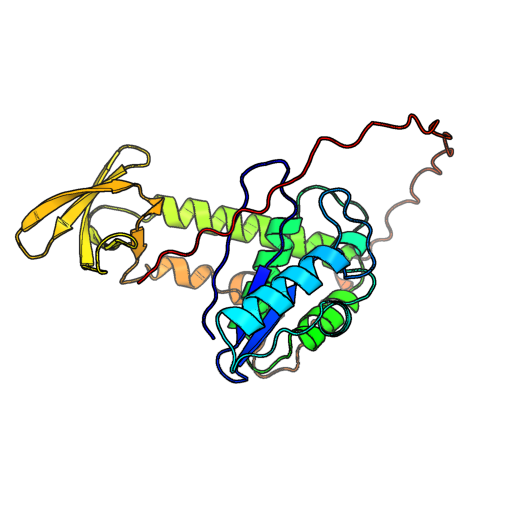8 73 VAL A CA 1
ATOM 620 C C . VAL A 1 73 ? 13.582 0.088 -12.760 1.00 91.88 73 VAL A C 1
ATOM 622 O O . VAL A 1 73 ? 12.747 0.388 -13.603 1.00 91.88 73 VAL A O 1
ATOM 625 N N . GLY A 1 74 ? 13.371 0.205 -11.459 1.00 92.00 74 GLY A N 1
ATOM 626 C CA . GLY A 1 74 ? 12.147 0.721 -10.868 1.00 92.00 74 GLY A CA 1
ATOM 627 C C . GLY A 1 74 ? 12.136 2.241 -10.761 1.00 92.00 74 GLY A C 1
ATOM 628 O O . GLY A 1 74 ? 13.180 2.892 -10.888 1.00 92.00 74 GLY A O 1
ATOM 629 N N . PRO A 1 75 ? 10.959 2.820 -10.473 1.00 91.25 75 PRO A N 1
ATOM 630 C CA . PRO A 1 75 ? 10.758 4.264 -10.494 1.00 91.25 75 PRO A CA 1
ATOM 631 C C . PRO A 1 75 ? 11.667 5.016 -9.514 1.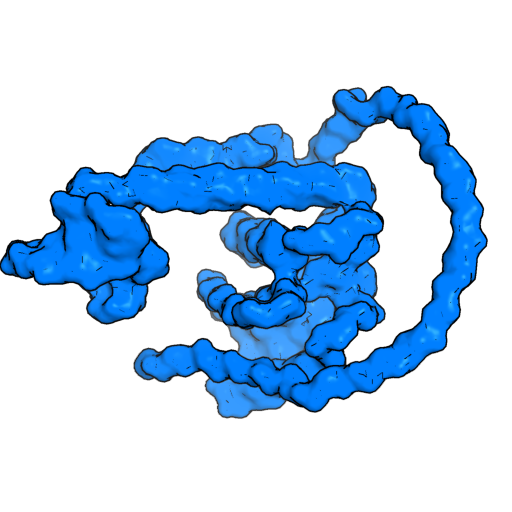00 91.25 75 PRO A C 1
ATOM 633 O O . PRO A 1 75 ? 12.088 6.131 -9.814 1.00 91.25 75 PRO A O 1
ATOM 636 N N . GLN A 1 76 ? 12.035 4.408 -8.380 1.00 91.38 76 GLN A N 1
ATOM 637 C CA . GLN A 1 76 ? 12.949 5.038 -7.428 1.00 91.38 76 GLN A CA 1
ATOM 638 C C . GLN A 1 76 ? 14.380 5.113 -7.966 1.00 91.38 76 GLN A C 1
ATOM 640 O O . GLN A 1 76 ? 15.026 6.152 -7.857 1.00 91.38 76 GLN A O 1
ATOM 645 N N . ALA A 1 77 ? 14.867 4.037 -8.587 1.00 89.75 77 ALA A N 1
ATOM 646 C CA . ALA A 1 77 ? 16.203 4.018 -9.177 1.00 89.75 77 ALA A CA 1
ATOM 647 C C . ALA A 1 77 ? 16.335 5.040 -10.328 1.00 89.75 77 ALA A C 1
ATOM 649 O O . ALA A 1 77 ? 17.430 5.539 -10.598 1.00 89.75 77 ALA A O 1
ATOM 650 N N . CYS A 1 78 ? 15.217 5.394 -10.970 1.00 86.06 78 CYS A N 1
ATOM 651 C CA . CYS A 1 78 ? 15.139 6.435 -11.994 1.00 86.06 78 CYS A CA 1
ATOM 652 C C . CYS A 1 78 ? 15.139 7.875 -11.436 1.00 86.06 78 CYS A C 1
ATOM 654 O O . CYS A 1 78 ? 15.426 8.805 -12.192 1.00 86.06 78 CYS A O 1
ATOM 656 N N . ASP A 1 79 ? 14.850 8.086 -10.146 1.00 78.19 79 ASP A N 1
ATOM 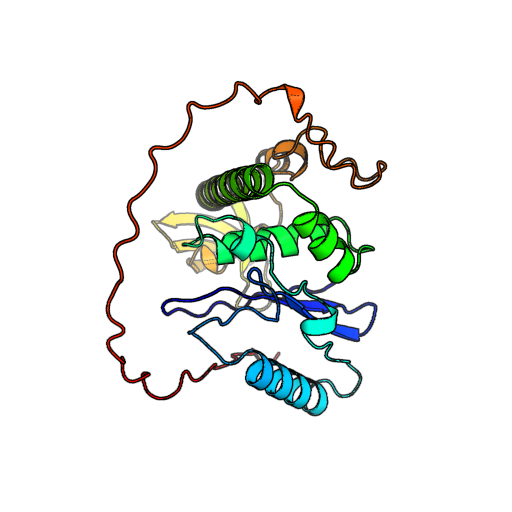657 C CA . ASP A 1 79 ? 14.671 9.418 -9.538 1.00 78.19 79 ASP A CA 1
ATOM 658 C C . ASP A 1 79 ? 15.997 10.190 -9.340 1.00 78.19 79 ASP A C 1
ATOM 660 O O . ASP A 1 79 ? 16.022 11.401 -9.145 1.00 78.19 79 ASP A O 1
ATOM 664 N N . GLY A 1 80 ? 17.153 9.530 -9.457 1.00 68.06 80 GLY A N 1
ATOM 665 C CA . GLY A 1 80 ? 18.479 10.168 -9.404 1.00 68.06 80 GLY A CA 1
ATOM 666 C C . GLY A 1 80 ? 18.915 10.661 -8.014 1.00 68.06 80 GLY A C 1
ATOM 667 O O . GLY A 1 80 ? 20.112 10.625 -7.721 1.00 68.06 80 GLY A O 1
ATOM 668 N N . ASP A 1 81 ? 17.968 11.033 -7.149 1.00 66.56 81 ASP A N 1
ATOM 669 C CA . ASP A 1 81 ? 18.139 11.343 -5.724 1.00 66.56 81 ASP A CA 1
ATOM 670 C C . ASP A 1 81 ? 17.683 10.147 -4.862 1.00 66.56 81 ASP A C 1
ATOM 672 O O . ASP A 1 81 ? 16.782 10.235 -4.030 1.00 66.56 81 ASP A O 1
ATOM 676 N N . ASP A 1 82 ? 18.340 9.007 -5.093 1.00 65.62 82 ASP A N 1
ATOM 677 C CA . ASP A 1 82 ? 18.012 7.641 -4.648 1.00 65.62 82 ASP A CA 1
ATOM 678 C C . ASP A 1 82 ? 18.079 7.370 -3.122 1.00 65.62 82 ASP A C 1
ATOM 680 O O . ASP A 1 82 ? 18.476 6.298 -2.669 1.00 65.62 82 ASP A O 1
ATOM 684 N N . VAL A 1 83 ? 17.753 8.343 -2.271 1.00 73.31 83 VAL A N 1
ATOM 685 C CA . VAL A 1 83 ? 17.906 8.202 -0.816 1.00 73.31 83 VAL A CA 1
ATOM 686 C C . VAL A 1 83 ? 16.640 8.575 -0.054 1.00 73.31 83 VAL A C 1
ATOM 688 O O . VAL A 1 83 ? 16.261 9.736 0.052 1.00 73.31 83 VAL A O 1
ATOM 691 N N . GLY A 1 84 ? 16.026 7.558 0.561 1.00 83.50 84 GLY A N 1
ATOM 692 C CA . GLY A 1 84 ? 15.066 7.714 1.660 1.00 83.50 84 GLY A CA 1
ATOM 693 C C . GLY A 1 84 ? 13.579 7.654 1.302 1.00 83.50 84 GLY A C 1
ATOM 694 O O . GLY A 1 84 ? 12.754 7.738 2.209 1.00 83.50 84 GLY A O 1
ATOM 695 N N . PHE A 1 85 ? 13.214 7.468 0.028 1.00 90.81 85 PHE A N 1
ATOM 696 C CA . PHE A 1 85 ? 11.808 7.438 -0.408 1.00 90.81 85 PHE A CA 1
ATOM 697 C C . PHE A 1 85 ? 11.230 6.039 -0.673 1.00 90.81 85 PHE A C 1
ATOM 699 O O . PHE A 1 85 ? 10.061 5.945 -1.036 1.00 90.81 85 PHE A O 1
ATOM 706 N N . CYS A 1 86 ? 11.969 4.947 -0.448 1.00 91.00 86 CYS A N 1
ATOM 707 C CA . CYS A 1 86 ? 11.474 3.583 -0.706 1.00 91.00 86 CYS A CA 1
ATOM 708 C C . CYS A 1 86 ? 10.135 3.279 -0.021 1.00 91.00 86 CYS A C 1
ATOM 710 O O . CYS A 1 86 ? 9.207 2.777 -0.654 1.00 91.00 86 CYS A O 1
ATOM 712 N N . SER A 1 87 ? 9.976 3.687 1.240 1.00 90.81 87 SER A N 1
ATOM 713 C CA . SER A 1 87 ? 8.708 3.552 1.966 1.00 90.81 87 SER A CA 1
ATOM 714 C C . SER A 1 87 ? 7.574 4.345 1.316 1.00 90.81 87 SER A C 1
ATOM 716 O O . SER A 1 87 ? 6.450 3.857 1.241 1.00 90.81 87 SER A O 1
ATOM 718 N N . ALA A 1 88 ? 7.853 5.555 0.823 1.00 92.69 88 ALA A N 1
ATOM 719 C CA . ALA A 1 88 ? 6.858 6.358 0.121 1.00 92.69 88 ALA A CA 1
ATOM 720 C C . ALA A 1 88 ? 6.466 5.701 -1.210 1.00 92.69 88 ALA A C 1
ATOM 722 O O . ALA A 1 88 ? 5.285 5.688 -1.545 1.00 92.69 88 ALA A O 1
ATOM 723 N N . TRP A 1 89 ? 7.420 5.103 -1.934 1.00 93.69 89 TRP A N 1
ATOM 724 C CA . TRP A 1 89 ? 7.157 4.442 -3.214 1.00 93.69 89 TRP A CA 1
ATOM 725 C C . TRP A 1 89 ? 6.290 3.204 -3.037 1.00 93.69 89 TRP A C 1
ATOM 727 O O . TRP A 1 89 ? 5.328 3.009 -3.776 1.00 93.69 89 TRP A O 1
ATOM 737 N N . VAL A 1 90 ? 6.599 2.394 -2.027 1.00 93.56 90 VAL A N 1
ATOM 738 C CA . VAL A 1 90 ? 5.791 1.232 -1.657 1.00 93.56 90 VAL A CA 1
ATOM 739 C C . VAL A 1 90 ? 4.372 1.645 -1.264 1.00 93.56 90 VAL A C 1
ATOM 741 O O . VAL A 1 90 ? 3.409 1.028 -1.717 1.00 93.56 90 VAL A O 1
ATOM 744 N N . LEU A 1 91 ? 4.224 2.694 -0.451 1.00 93.06 91 LEU A N 1
ATOM 745 C CA . LEU A 1 91 ? 2.910 3.195 -0.045 1.00 93.06 91 LEU A CA 1
ATOM 746 C C . LEU A 1 91 ? 2.118 3.755 -1.233 1.00 93.06 91 LEU A C 1
ATOM 748 O O . LEU A 1 91 ? 0.929 3.460 -1.355 1.00 93.06 91 LEU A O 1
ATOM 752 N N . LEU A 1 92 ? 2.767 4.497 -2.135 1.00 92.88 92 LEU A N 1
ATOM 753 C CA . LEU A 1 92 ? 2.142 4.999 -3.359 1.00 92.88 92 LEU A CA 1
ATOM 754 C C . LEU A 1 92 ? 1.648 3.840 -4.226 1.00 92.88 92 LEU A C 1
ATOM 756 O O . LEU A 1 92 ? 0.484 3.825 -4.615 1.00 92.88 92 LEU A O 1
ATOM 760 N N . PHE A 1 93 ? 2.497 2.842 -4.468 1.00 93.31 93 PHE A N 1
ATOM 761 C CA . PHE A 1 93 ? 2.135 1.644 -5.222 1.00 93.31 93 PHE A CA 1
ATOM 762 C C . PHE A 1 93 ? 0.924 0.921 -4.608 1.00 93.31 93 PHE A C 1
ATOM 764 O O . PHE A 1 93 ? -0.042 0.601 -5.302 1.00 93.31 93 PHE A O 1
ATOM 771 N N . VAL A 1 94 ? 0.935 0.723 -3.287 1.00 92.50 94 VAL A N 1
ATOM 772 C CA . VAL A 1 94 ? -0.190 0.153 -2.536 1.00 92.50 94 VAL A CA 1
ATOM 773 C C . VAL A 1 94 ? -1.472 0.962 -2.735 1.00 92.50 94 VAL A C 1
ATOM 775 O O . VAL A 1 94 ? -2.536 0.384 -2.961 1.00 92.50 94 VAL A O 1
ATOM 778 N N . HIS A 1 95 ? -1.381 2.288 -2.637 1.00 90.75 95 HIS A N 1
ATOM 779 C CA . HIS A 1 95 ? -2.526 3.181 -2.781 1.00 90.75 95 HIS A CA 1
ATOM 780 C C . HIS A 1 95 ? -3.132 3.050 -4.186 1.00 90.75 95 HIS A C 1
ATOM 782 O O . HIS A 1 95 ? -4.340 2.854 -4.314 1.00 90.75 95 HIS A O 1
ATOM 788 N N . LEU A 1 96 ? -2.294 3.036 -5.227 1.00 89.94 96 LEU A N 1
ATOM 789 C CA . LEU A 1 96 ? -2.729 2.837 -6.611 1.00 89.94 96 LEU A CA 1
ATOM 790 C C . LEU A 1 96 ? -3.426 1.483 -6.805 1.00 89.94 96 LEU A C 1
ATOM 792 O O . LEU A 1 96 ? -4.496 1.434 -7.403 1.00 89.94 96 LEU A O 1
ATOM 796 N N . ARG A 1 97 ? -2.893 0.392 -6.239 1.00 89.88 97 ARG A N 1
ATOM 797 C CA . ARG A 1 97 ? -3.533 -0.937 -6.308 1.00 89.88 97 ARG A CA 1
ATOM 798 C C . ARG A 1 97 ? -4.880 -1.001 -5.590 1.00 89.88 97 ARG A C 1
ATOM 800 O O . ARG A 1 97 ? -5.751 -1.758 -6.005 1.00 89.88 97 ARG A O 1
ATOM 807 N N . LEU A 1 98 ? -5.056 -0.240 -4.509 1.00 87.00 98 LEU A N 1
ATOM 808 C CA . LEU A 1 98 ? -6.328 -0.170 -3.781 1.00 87.00 98 LEU A CA 1
ATOM 809 C C . LEU A 1 98 ? -7.399 0.591 -4.564 1.00 87.00 98 LEU A C 1
ATOM 811 O O . LEU A 1 98 ? -8.561 0.196 -4.527 1.00 87.00 98 LEU A O 1
ATOM 815 N N . MET A 1 99 ? -7.014 1.662 -5.255 1.00 84.12 99 MET A N 1
ATOM 816 C CA . MET A 1 99 ? -7.943 2.476 -6.041 1.00 84.12 99 MET A CA 1
ATOM 817 C C . MET A 1 99 ? -8.284 1.870 -7.394 1.00 84.12 99 MET A C 1
ATOM 819 O O . MET A 1 99 ? -9.416 1.994 -7.849 1.00 84.12 99 MET A O 1
ATOM 823 N N . PHE A 1 100 ? -7.306 1.224 -8.023 1.00 86.94 100 PHE A N 1
ATOM 824 C CA . PHE A 1 100 ? -7.427 0.617 -9.340 1.00 86.94 100 PHE A CA 1
ATOM 825 C C . PHE A 1 100 ? -7.205 -0.891 -9.213 1.00 86.94 100 PHE A C 1
ATOM 827 O O . PHE A 1 100 ? -6.172 -1.416 -9.644 1.00 86.94 100 PHE A O 1
ATOM 834 N N . PRO A 1 101 ? -8.143 -1.613 -8.571 1.00 87.38 101 PRO A N 1
ATOM 835 C CA . PRO A 1 101 ? -7.973 -3.033 -8.306 1.00 87.38 101 PRO A CA 1
ATOM 836 C C . PRO A 1 101 ? -7.830 -3.836 -9.601 1.00 87.38 101 PRO A C 1
ATOM 838 O O . PRO A 1 101 ? -7.135 -4.848 -9.596 1.00 87.38 101 PRO A O 1
ATOM 841 N N . ASP A 1 102 ? -8.416 -3.386 -10.707 1.00 86.81 102 ASP A N 1
ATOM 842 C CA . ASP A 1 102 ? -8.404 -4.105 -11.986 1.00 86.81 102 ASP A CA 1
ATOM 843 C C . ASP A 1 102 ? -7.087 -3.981 -12.760 1.00 86.81 102 ASP A C 1
ATOM 845 O O . ASP A 1 102 ? -6.845 -4.766 -13.671 1.00 86.81 102 ASP A O 1
ATOM 849 N N . LEU A 1 103 ? -6.202 -3.060 -12.365 1.00 87.62 103 LEU A N 1
ATOM 850 C CA . LEU A 1 103 ? -4.860 -2.976 -12.935 1.00 87.62 103 LEU A CA 1
ATOM 851 C C . LEU A 1 103 ? -3.951 -4.040 -12.329 1.00 87.62 103 LEU A C 1
ATOM 853 O O . LEU A 1 103 ? -3.854 -4.164 -11.107 1.00 87.62 103 LEU A O 1
ATOM 857 N N . GLY A 1 104 ? -3.222 -4.769 -13.165 1.00 88.44 104 GLY A N 1
ATOM 858 C CA . GLY A 1 104 ? -2.164 -5.654 -12.707 1.00 88.44 104 GLY A CA 1
ATOM 859 C C . GLY A 1 104 ? -1.032 -4.880 -12.023 1.00 88.44 104 GLY A C 1
ATOM 860 O O . GLY A 1 104 ? -0.825 -3.684 -12.234 1.00 88.44 104 GLY A O 1
ATOM 861 N N . ILE A 1 105 ? -0.241 -5.579 -11.205 1.00 89.81 105 ILE A N 1
ATOM 862 C CA . ILE A 1 105 ? 0.979 -5.014 -10.598 1.00 89.81 105 ILE A CA 1
ATOM 863 C C . ILE A 1 105 ? 1.940 -4.453 -11.654 1.00 89.81 105 ILE A C 1
ATOM 865 O O . ILE A 1 105 ? 2.536 -3.389 -11.461 1.00 89.81 105 ILE A O 1
ATOM 869 N N . ARG A 1 106 ? 2.042 -5.156 -12.784 1.00 87.69 106 ARG A N 1
ATOM 870 C CA . ARG A 1 106 ? 2.866 -4.763 -13.916 1.00 87.69 106 ARG A CA 1
ATOM 871 C C . ARG A 1 106 ? 2.347 -3.483 -14.562 1.00 87.69 106 ARG A C 1
ATOM 873 O O . ARG A 1 106 ? 3.150 -2.587 -14.776 1.00 87.69 106 ARG A O 1
ATOM 880 N N . ASP A 1 107 ? 1.037 -3.352 -14.765 1.00 90.00 107 ASP A N 1
ATOM 881 C CA . ASP A 1 107 ? 0.432 -2.159 -15.375 1.00 90.00 107 ASP A CA 1
ATOM 882 C C . ASP A 1 107 ? 0.708 -0.901 -14.543 1.00 90.00 107 ASP A C 1
ATOM 884 O O . ASP A 1 107 ? 1.104 0.136 -15.073 1.00 90.00 107 ASP A O 1
ATOM 888 N N . VAL A 1 108 ? 0.575 -1.001 -13.214 1.00 90.44 108 VAL A N 1
ATOM 889 C CA . VAL A 1 108 ? 0.907 0.106 -12.302 1.00 90.44 108 VAL A CA 1
ATOM 890 C C . VAL A 1 108 ? 2.391 0.464 -12.403 1.00 90.44 108 VAL A C 1
ATOM 892 O O . VAL A 1 108 ? 2.746 1.642 -12.455 1.00 90.44 108 VAL A O 1
ATOM 895 N N . SER A 1 109 ? 3.264 -0.544 -12.444 1.00 88.06 109 SER A N 1
ATOM 896 C CA . SER A 1 109 ? 4.712 -0.331 -12.472 1.00 88.06 109 SER A CA 1
ATOM 897 C C . SER A 1 109 ? 5.192 0.230 -13.815 1.00 88.06 109 SER A C 1
ATOM 899 O O . SER A 1 109 ? 5.989 1.162 -13.823 1.00 88.06 109 SER A O 1
ATOM 901 N N . GLU A 1 110 ? 4.667 -0.270 -14.937 1.00 86.81 110 GLU A N 1
ATOM 902 C CA . GLU A 1 110 ? 4.911 0.255 -16.288 1.00 86.81 110 GLU A CA 1
ATOM 903 C C . GLU A 1 110 ? 4.374 1.682 -16.429 1.00 86.81 110 GLU A C 1
ATOM 905 O O . GLU A 1 110 ? 5.039 2.538 -17.017 1.00 86.81 110 GLU A O 1
ATOM 910 N N . LYS A 1 111 ? 3.214 1.989 -15.829 1.00 88.12 111 LYS A N 1
ATOM 911 C CA . LYS A 1 111 ? 2.694 3.359 -15.824 1.00 88.12 111 LYS A CA 1
ATOM 912 C C . LYS A 1 111 ? 3.625 4.308 -15.077 1.00 88.12 111 LYS A C 1
ATOM 914 O O . LYS A 1 111 ? 3.902 5.387 -15.597 1.00 88.12 111 LYS A O 1
ATOM 919 N N . LEU A 1 112 ? 4.125 3.926 -13.901 1.00 89.00 112 LEU A N 1
ATOM 920 C CA . LEU A 1 112 ? 5.104 4.734 -13.170 1.00 89.00 112 LEU A CA 1
ATOM 921 C C . LEU A 1 112 ? 6.411 4.877 -13.964 1.00 89.00 112 LEU A C 1
ATOM 923 O O . LEU A 1 112 ? 6.902 5.990 -14.114 1.00 89.00 112 LEU A O 1
ATOM 927 N N . ASP A 1 113 ? 6.934 3.793 -14.536 1.00 86.12 113 ASP A N 1
ATOM 928 C CA . ASP A 1 113 ? 8.173 3.813 -15.327 1.00 86.12 113 ASP A CA 1
ATOM 929 C C . ASP A 1 113 ? 8.066 4.685 -16.595 1.00 86.12 113 ASP A C 1
ATOM 931 O O . ASP A 1 113 ? 9.039 5.301 -17.027 1.00 86.12 113 ASP A O 1
ATOM 935 N N . SER A 1 114 ? 6.861 4.823 -17.161 1.00 86.62 114 SER A N 1
ATOM 936 C CA . SER A 1 114 ? 6.614 5.689 -18.323 1.00 86.62 114 SER A CA 1
ATOM 937 C C . SER A 1 114 ? 6.739 7.194 -18.031 1.00 86.62 114 SER A C 1
ATOM 939 O O . SER A 1 114 ? 6.844 7.999 -18.961 1.00 86.62 114 SER A O 1
ATOM 941 N N . LEU A 1 115 ? 6.729 7.603 -16.757 1.00 86.69 115 LEU A N 1
ATOM 942 C CA . LEU A 1 115 ? 6.795 9.011 -16.373 1.00 86.69 115 LEU A CA 1
ATOM 943 C C . LEU A 1 115 ? 8.230 9.544 -16.439 1.00 86.69 115 LEU A C 1
ATOM 945 O O . LEU A 1 115 ? 9.201 8.902 -16.047 1.00 86.69 115 LEU A O 1
ATOM 949 N N . HIS A 1 116 ? 8.376 10.799 -16.858 1.00 88.62 116 HIS A N 1
ATOM 950 C CA . HIS A 1 116 ? 9.674 11.470 -16.844 1.00 88.62 116 HIS A CA 1
ATOM 951 C C . HIS A 1 116 ? 10.227 11.587 -15.405 1.00 88.62 116 HIS A C 1
ATOM 953 O O . HIS A 1 116 ? 9.507 12.018 -14.511 1.00 88.62 116 HIS A O 1
ATOM 959 N N . HIS A 1 117 ? 11.521 11.321 -15.173 1.00 86.75 117 HIS A N 1
ATOM 960 C CA . HIS A 1 117 ? 12.134 11.311 -13.824 1.00 86.75 117 HIS A CA 1
ATOM 961 C C . HIS A 1 117 ? 11.803 12.538 -12.947 1.00 86.75 117 HIS A C 1
ATOM 963 O O . HIS A 1 117 ? 11.512 12.401 -11.768 1.00 86.75 117 HIS A O 1
ATOM 969 N N . ARG A 1 118 ? 11.759 13.753 -13.516 1.00 85.94 118 ARG A N 1
ATOM 970 C CA . ARG A 1 118 ? 11.365 14.969 -12.763 1.00 85.94 118 ARG A CA 1
ATOM 971 C C . ARG A 1 118 ? 9.929 14.935 -12.240 1.00 85.94 118 ARG A C 1
ATOM 973 O O . ARG A 1 118 ? 9.636 15.554 -11.221 1.00 85.94 118 ARG A O 1
ATOM 980 N N . VAL A 1 119 ? 9.034 14.290 -12.982 1.00 87.19 119 VAL A N 1
ATOM 981 C CA . VAL A 1 119 ? 7.659 14.055 -12.545 1.00 87.19 119 VAL A CA 1
ATOM 982 C C . VAL A 1 119 ? 7.681 13.056 -11.401 1.00 87.19 119 VAL A C 1
ATOM 984 O O . VAL A 1 119 ? 7.088 13.349 -10.372 1.00 87.19 119 VAL A O 1
ATOM 987 N N . LEU A 1 120 ? 8.393 11.933 -11.548 1.00 88.50 120 LEU A N 1
ATOM 988 C CA . LEU A 1 120 ? 8.505 10.912 -10.501 1.00 88.50 120 LEU A CA 1
ATOM 989 C C . LEU A 1 120 ? 8.994 11.510 -9.180 1.00 88.50 120 LEU A C 1
ATOM 991 O O . LEU A 1 120 ? 8.300 11.380 -8.171 1.00 88.50 120 LEU A O 1
ATOM 995 N N . GLY A 1 121 ? 10.094 12.266 -9.214 1.00 88.69 121 GLY A N 1
ATOM 996 C CA . GLY A 1 121 ? 10.642 12.935 -8.034 1.00 88.69 121 GLY A CA 1
ATOM 997 C C . GLY A 1 121 ? 9.679 13.930 -7.388 1.00 88.69 121 GLY A C 1
ATOM 998 O O . GLY A 1 121 ? 9.536 13.977 -6.167 1.00 88.69 121 GLY A O 1
ATOM 999 N N . ARG A 1 122 ? 8.937 14.710 -8.185 1.00 88.31 122 ARG A N 1
ATOM 1000 C CA . ARG A 1 122 ? 7.913 15.612 -7.634 1.00 88.31 122 ARG A CA 1
ATOM 1001 C C . ARG A 1 122 ? 6.764 14.828 -7.005 1.00 88.31 122 ARG A C 1
ATOM 1003 O O . ARG A 1 122 ? 6.391 15.118 -5.871 1.00 88.31 122 ARG A O 1
ATOM 1010 N N . THR A 1 123 ? 6.229 13.847 -7.728 1.00 87.06 123 THR A N 1
ATOM 1011 C CA . THR A 1 123 ? 5.111 13.007 -7.293 1.00 87.06 123 THR A CA 1
ATOM 1012 C C . THR A 1 123 ? 5.430 12.329 -5.969 1.00 87.06 123 THR A C 1
ATOM 1014 O O . THR A 1 123 ? 4.605 12.364 -5.058 1.00 87.06 123 THR A O 1
ATOM 1017 N N . ILE A 1 124 ? 6.631 11.764 -5.817 1.00 92.12 124 ILE A N 1
ATOM 1018 C CA . ILE A 1 124 ? 6.985 11.045 -4.595 1.00 92.12 124 ILE A CA 1
ATOM 1019 C C . ILE A 1 124 ? 7.201 11.973 -3.398 1.00 92.12 124 ILE A C 1
ATOM 1021 O O . ILE A 1 124 ? 6.771 11.650 -2.290 1.00 92.12 124 ILE A O 1
ATOM 1025 N N . VAL A 1 125 ? 7.790 13.154 -3.608 1.00 90.75 125 VAL A N 1
ATOM 1026 C CA . VAL A 1 125 ? 7.943 14.167 -2.553 1.00 90.75 125 VAL A CA 1
ATOM 1027 C C . VAL A 1 125 ? 6.579 14.693 -2.106 1.00 90.75 125 VAL A C 1
ATOM 1029 O O . VAL A 1 125 ? 6.317 14.803 -0.905 1.00 90.75 125 VAL A O 1
ATOM 1032 N N . GLU A 1 126 ? 5.687 14.987 -3.055 1.00 88.88 126 GLU A N 1
ATOM 1033 C CA . GLU A 1 126 ? 4.315 15.404 -2.760 1.00 88.88 126 GLU A CA 1
ATOM 1034 C C . GLU A 1 126 ? 3.558 14.304 -2.010 1.00 88.88 126 GLU A C 1
ATOM 1036 O O . GLU A 1 126 ? 2.869 14.607 -1.034 1.00 88.88 126 GLU A O 1
ATOM 1041 N N . TYR A 1 127 ? 3.739 13.039 -2.402 1.00 90.88 127 TYR A N 1
ATOM 1042 C CA . TYR A 1 127 ? 3.129 11.881 -1.748 1.00 90.88 127 TYR A CA 1
ATOM 1043 C C . TYR A 1 127 ? 3.631 11.677 -0.325 1.00 90.88 127 TYR A C 1
ATOM 1045 O O . TYR A 1 127 ? 2.834 11.512 0.598 1.00 90.88 127 TYR A O 1
ATOM 1053 N N . ALA A 1 128 ? 4.944 11.752 -0.114 1.00 91.06 128 ALA A N 1
ATOM 1054 C CA . ALA A 1 128 ? 5.535 11.647 1.212 1.00 91.06 128 ALA A CA 1
ATOM 1055 C C . ALA A 1 128 ? 5.027 12.757 2.148 1.00 91.06 128 ALA A C 1
ATOM 1057 O O . ALA A 1 128 ? 4.678 12.478 3.297 1.00 91.06 128 ALA A O 1
ATOM 1058 N N . ARG A 1 129 ? 4.930 14.000 1.651 1.00 88.38 129 ARG A N 1
ATOM 1059 C CA . ARG A 1 129 ? 4.347 15.121 2.404 1.00 88.38 129 ARG A CA 1
ATOM 1060 C C . ARG A 1 129 ? 2.883 14.856 2.743 1.00 88.38 129 ARG A C 1
ATOM 1062 O O . ARG A 1 129 ? 2.509 14.967 3.903 1.00 88.38 129 ARG A O 1
ATOM 1069 N N . TYR A 1 130 ? 2.088 14.454 1.754 1.00 87.94 130 TYR A N 1
ATOM 1070 C CA . TYR A 1 130 ? 0.678 14.126 1.943 1.00 87.94 130 TYR A CA 1
ATOM 1071 C C . TYR A 1 130 ? 0.481 13.043 3.021 1.00 87.94 130 TYR A C 1
ATOM 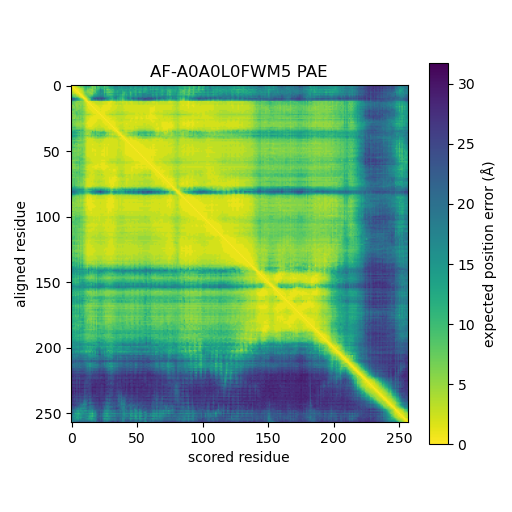1073 O O . TYR A 1 130 ? -0.326 13.221 3.932 1.00 87.94 130 TYR A O 1
ATOM 1081 N N . MET A 1 131 ? 1.265 11.960 2.981 1.00 87.62 131 MET A N 1
ATOM 1082 C CA . MET A 1 131 ? 1.199 10.902 3.992 1.00 87.62 131 MET A CA 1
ATOM 1083 C C . MET A 1 131 ? 1.598 11.409 5.380 1.00 87.62 131 MET A C 1
ATOM 1085 O O . MET A 1 131 ? 0.997 11.008 6.374 1.00 87.62 131 MET A O 1
ATOM 1089 N N . MET A 1 132 ? 2.593 12.293 5.472 1.00 87.00 132 MET A N 1
ATOM 1090 C CA . MET A 1 132 ? 2.999 12.890 6.744 1.00 87.00 132 MET A CA 1
ATOM 1091 C C . MET A 1 132 ? 1.897 13.778 7.329 1.00 87.00 132 MET A C 1
ATOM 1093 O O . MET A 1 132 ? 1.570 13.625 8.506 1.00 87.00 132 MET A O 1
ATOM 1097 N N . ASP A 1 133 ? 1.295 14.642 6.511 1.00 85.00 133 ASP A N 1
ATOM 1098 C CA . ASP A 1 133 ? 0.186 15.508 6.915 1.00 85.00 133 ASP A CA 1
ATOM 1099 C C . ASP A 1 133 ? -1.012 14.664 7.370 1.00 85.00 133 ASP A C 1
ATOM 1101 O O . ASP A 1 133 ? -1.514 14.855 8.479 1.00 85.00 133 ASP A O 1
ATOM 1105 N N . PHE A 1 134 ? -1.391 13.648 6.584 1.00 84.75 134 PHE A N 1
ATOM 1106 C CA . PHE A 1 134 ? -2.429 12.688 6.961 1.00 84.75 134 PHE A CA 1
ATOM 1107 C C . PHE A 1 134 ? -2.115 12.019 8.300 1.00 84.75 134 PHE A C 1
ATOM 1109 O O . PHE A 1 134 ? -2.985 11.938 9.158 1.00 84.75 134 PHE A O 1
ATOM 1116 N N . MET A 1 135 ? -0.883 11.553 8.522 1.00 82.19 135 MET A N 1
ATOM 1117 C CA . MET A 1 135 ? -0.509 10.871 9.763 1.00 82.19 135 MET A CA 1
ATOM 1118 C C . MET A 1 135 ? -0.505 11.810 10.973 1.00 82.19 135 MET A C 1
ATOM 1120 O O . MET A 1 135 ? -0.920 11.394 12.060 1.00 82.19 135 MET A O 1
ATOM 1124 N N . ILE A 1 136 ? -0.055 13.057 10.812 1.00 81.94 136 ILE A N 1
ATOM 1125 C CA . ILE A 1 136 ? -0.118 14.086 11.858 1.00 81.94 136 ILE A CA 1
ATOM 1126 C C . ILE A 1 136 ? -1.576 14.324 12.236 1.00 81.94 136 ILE A C 1
ATOM 1128 O O . ILE A 1 136 ? -1.926 14.251 13.416 1.00 81.94 136 ILE A O 1
ATOM 1132 N N . GLU A 1 137 ? -2.437 14.524 11.244 1.00 79.12 137 GLU A N 1
ATOM 1133 C CA . GLU A 1 137 ? -3.857 14.743 11.472 1.00 79.12 137 GLU A CA 1
ATOM 1134 C C . GLU A 1 137 ? -4.540 13.512 12.063 1.00 79.12 137 GLU A C 1
ATOM 1136 O O . GLU A 1 137 ? -5.213 13.624 13.085 1.00 79.12 137 GLU A O 1
ATOM 1141 N N . TYR A 1 138 ? -4.285 12.318 11.531 1.00 78.94 138 TYR A N 1
ATOM 1142 C CA . TYR A 1 138 ? -4.774 11.042 12.059 1.00 78.94 138 TYR A CA 1
ATOM 1143 C C . TYR A 1 138 ? -4.490 10.909 13.552 1.00 78.94 138 TYR A C 1
ATOM 1145 O O . TYR A 1 138 ? -5.362 10.516 14.333 1.00 78.94 138 TYR A O 1
ATOM 1153 N N . HIS A 1 139 ? -3.285 11.299 13.970 1.00 74.00 139 HIS A N 1
ATOM 1154 C CA . HIS A 1 139 ? -2.941 11.359 15.378 1.00 74.00 139 HIS A CA 1
ATOM 1155 C C . HIS A 1 139 ? -3.673 12.490 16.095 1.00 74.00 139 HIS A C 1
ATOM 1157 O O . HIS A 1 139 ? -4.150 12.258 17.198 1.00 74.00 139 HIS A O 1
ATOM 1163 N N . MET A 1 140 ? -3.768 13.699 15.545 1.00 71.94 140 MET A N 1
ATOM 1164 C CA . MET A 1 140 ? -4.440 14.837 16.191 1.00 71.94 140 MET A CA 1
ATOM 1165 C C . MET A 1 140 ? -5.944 14.620 16.415 1.00 71.94 140 MET A C 1
ATOM 1167 O O . MET A 1 140 ? -6.461 15.036 17.454 1.00 71.94 140 MET A O 1
ATOM 1171 N N . TYR A 1 141 ? -6.631 13.939 15.499 1.00 70.19 141 TYR A N 1
ATOM 1172 C CA . TYR A 1 141 ? -8.080 13.732 15.547 1.00 70.19 141 TYR A CA 1
ATOM 1173 C C . TYR A 1 141 ? -8.529 12.568 16.444 1.00 70.19 141 TYR A C 1
ATOM 1175 O O . TYR A 1 141 ? -9.733 12.386 16.634 1.00 70.19 141 TYR A O 1
ATOM 1183 N N . MET A 1 142 ? -7.602 11.827 17.077 1.00 77.19 142 MET A N 1
ATOM 1184 C CA . MET A 1 142 ? -7.956 10.869 18.134 1.00 77.19 142 MET A CA 1
ATOM 1185 C C . MET A 1 142 ? -8.272 11.649 19.410 1.00 77.19 142 MET A C 1
ATOM 1187 O O . MET A 1 142 ? -7.458 11.749 20.338 1.00 77.19 142 MET A O 1
ATOM 1191 N N . GLN A 1 143 ? -9.450 12.261 19.394 1.00 82.44 143 GLN A N 1
ATOM 1192 C CA . GLN A 1 143 ? -9.991 13.126 20.425 1.00 82.44 143 GLN A CA 1
ATOM 1193 C C . GLN A 1 143 ? -10.954 12.350 21.321 1.00 82.44 143 GLN A C 1
ATOM 1195 O O . GLN A 1 143 ? -11.287 11.190 21.086 1.00 82.44 143 GLN A O 1
ATOM 1200 N N . THR A 1 144 ? -11.398 12.988 22.399 1.00 86.12 144 THR A N 1
ATOM 1201 C CA . THR A 1 144 ? -12.476 12.440 23.221 1.00 86.12 144 THR A CA 1
ATOM 1202 C C . THR A 1 144 ? -13.747 12.268 22.387 1.00 86.12 144 THR A C 1
ATOM 1204 O O . THR A 1 144 ? -14.071 13.134 21.582 1.00 86.12 144 THR A O 1
ATOM 1207 N N . ASN A 1 145 ? -14.489 11.194 22.638 1.00 89.75 145 ASN A N 1
ATOM 1208 C CA . ASN A 1 145 ? -15.697 10.743 21.942 1.00 89.75 145 ASN A CA 1
ATOM 1209 C C . ASN A 1 145 ? -15.483 10.081 20.572 1.00 89.75 145 ASN A C 1
ATOM 1211 O O . ASN A 1 145 ? -16.446 9.584 19.994 1.00 89.75 145 ASN A O 1
ATOM 1215 N N . THR A 1 146 ? -14.247 9.984 20.077 1.00 90.81 146 THR A N 1
ATOM 1216 C CA . THR A 1 146 ? -13.945 9.199 18.874 1.00 90.81 146 THR A CA 1
ATOM 1217 C C . THR A 1 146 ? -14.199 7.711 19.120 1.00 90.81 146 THR A C 1
ATOM 1219 O O . THR A 1 146 ? -13.744 7.158 20.126 1.00 90.81 146 THR A O 1
ATOM 1222 N N . ARG A 1 147 ? -14.879 7.042 18.181 1.00 93.44 147 ARG A N 1
ATOM 1223 C CA . ARG A 1 147 ? -15.062 5.586 18.200 1.00 93.44 147 ARG A CA 1
ATOM 1224 C C . ARG A 1 147 ? -13.899 4.893 17.507 1.00 93.44 147 ARG A C 1
ATOM 1226 O O . ARG A 1 147 ? -13.593 5.177 16.349 1.00 93.44 147 ARG A O 1
ATOM 1233 N N . VAL A 1 148 ? -13.259 3.970 18.215 1.00 92.69 148 VAL A N 1
ATOM 1234 C CA . VAL A 1 148 ? -12.073 3.252 17.747 1.00 92.69 148 VAL A CA 1
ATOM 1235 C C . VAL A 1 148 ? -12.197 1.752 17.973 1.00 92.69 148 VAL A C 1
ATOM 1237 O O . VAL A 1 148 ? -12.761 1.299 18.964 1.00 92.69 148 VAL A O 1
ATOM 1240 N N . LYS A 1 149 ? -11.624 0.971 17.068 1.00 93.75 149 LYS A N 1
ATOM 1241 C CA . LYS A 1 149 ? -11.403 -0.463 17.204 1.00 93.75 149 LYS A CA 1
ATOM 1242 C C . LYS A 1 149 ? -9.969 -0.694 17.658 1.00 93.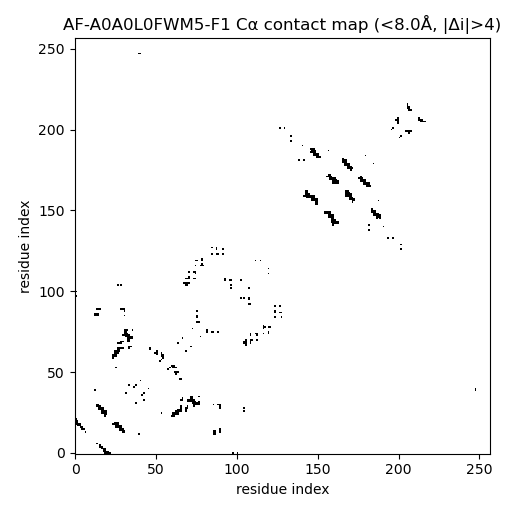75 149 LYS A C 1
ATOM 1244 O O . LYS A 1 149 ? -9.041 -0.119 17.093 1.00 93.75 149 LYS A O 1
ATOM 1249 N N . VAL A 1 150 ? -9.770 -1.544 18.662 1.00 90.25 150 VAL A N 1
ATOM 1250 C CA . VAL A 1 150 ? -8.417 -1.961 19.060 1.00 90.25 150 VAL A CA 1
ATOM 1251 C C . VAL A 1 150 ? -8.000 -3.140 18.186 1.00 90.25 150 VAL A C 1
ATOM 1253 O O . VAL A 1 150 ? -8.646 -4.189 18.203 1.00 90.25 150 VAL A O 1
ATOM 1256 N N . LEU A 1 151 ? -6.916 -2.971 17.426 1.00 83.62 151 LEU A N 1
ATOM 1257 C CA . LEU A 1 151 ? -6.425 -3.965 16.464 1.00 83.62 151 LEU A CA 1
ATOM 1258 C C . LEU A 1 151 ? -5.981 -5.260 17.161 1.00 83.62 151 LEU A C 1
ATOM 1260 O O . LEU A 1 151 ? -6.182 -6.359 16.649 1.00 83.62 151 LEU A O 1
ATOM 1264 N N . ARG A 1 152 ? -5.429 -5.138 18.373 1.00 79.38 152 ARG A N 1
ATOM 1265 C CA . ARG A 1 152 ? -5.012 -6.260 19.223 1.00 79.38 152 ARG A CA 1
ATOM 1266 C C . ARG A 1 152 ? -6.034 -6.500 20.335 1.00 79.38 152 ARG A C 1
ATOM 1268 O O . ARG A 1 152 ? -5.965 -5.862 21.384 1.00 79.38 152 ARG A O 1
ATOM 1275 N N . GLY A 1 153 ? -6.978 -7.417 20.116 1.00 72.25 153 GLY A N 1
ATOM 1276 C CA . GLY A 1 153 ? -7.928 -7.827 21.163 1.00 72.25 153 GLY A CA 1
ATOM 1277 C C . GLY A 1 153 ? -9.351 -8.139 20.702 1.00 72.25 153 GLY A C 1
ATOM 1278 O O . GLY A 1 153 ? -10.295 -7.767 21.390 1.00 72.25 153 GLY A O 1
ATOM 1279 N N . GLY A 1 154 ? -9.528 -8.790 19.549 1.00 76.06 154 GLY A N 1
ATOM 1280 C CA . GLY A 1 154 ? -10.846 -9.289 19.128 1.00 76.06 154 GLY A CA 1
ATOM 1281 C C . GLY A 1 154 ? -11.782 -8.238 18.526 1.00 76.06 154 GLY A C 1
ATOM 1282 O O . GLY A 1 154 ? -12.940 -8.535 18.261 1.00 76.06 154 GLY A O 1
ATOM 1283 N N . GLY A 1 155 ? -11.293 -7.021 18.270 1.00 81.06 155 GLY A N 1
ATOM 1284 C CA . GLY A 1 155 ? -12.011 -6.055 17.447 1.00 81.06 155 GLY A CA 1
ATOM 1285 C C . GLY A 1 155 ? -13.209 -5.368 18.102 1.00 81.06 155 GLY A C 1
ATOM 1286 O O . GLY A 1 155 ? -14.058 -4.845 17.380 1.00 81.06 155 GLY A O 1
ATOM 1287 N N . ALA A 1 156 ? -13.273 -5.343 19.433 1.00 90.12 156 ALA A N 1
ATOM 1288 C CA . ALA A 1 156 ? -14.250 -4.535 20.151 1.00 90.12 156 ALA A CA 1
ATOM 1289 C C . ALA A 1 156 ? -14.090 -3.040 19.818 1.00 90.12 156 ALA A C 1
ATOM 1291 O O . ALA A 1 156 ? -12.975 -2.545 19.603 1.00 90.12 156 ALA A O 1
ATOM 1292 N N . VAL A 1 157 ? -15.224 -2.340 19.780 1.00 93.88 157 VAL A N 1
ATOM 1293 C CA . VAL A 1 157 ? -15.296 -0.891 19.593 1.00 93.88 157 VAL A CA 1
ATOM 1294 C C . VAL A 1 157 ? -15.282 -0.213 20.958 1.00 93.88 157 VAL A C 1
ATOM 1296 O O . VAL A 1 157 ? -15.912 -0.675 21.904 1.00 93.88 157 VAL A O 1
ATOM 1299 N N . TYR A 1 158 ? -14.551 0.888 21.050 1.00 95.69 158 TYR A N 1
ATOM 1300 C CA . TYR A 1 158 ? -14.416 1.700 22.245 1.00 95.69 158 TYR A CA 1
ATOM 1301 C C . TYR A 1 158 ? -14.619 3.169 21.910 1.00 95.69 158 TYR A C 1
ATOM 1303 O O . TYR A 1 158 ? -14.352 3.607 20.793 1.00 95.69 158 TYR A O 1
ATOM 1311 N N . THR A 1 159 ? -14.989 3.946 22.917 1.00 96.12 159 THR A N 1
ATOM 1312 C CA . THR A 1 159 ? -14.993 5.405 22.851 1.00 96.12 159 THR A CA 1
ATOM 1313 C C . THR A 1 159 ? -13.738 5.942 23.527 1.00 96.12 159 THR A C 1
ATOM 1315 O O . THR A 1 159 ? -13.446 5.595 24.673 1.00 96.12 159 THR A O 1
ATOM 1318 N N . VAL A 1 160 ? -12.980 6.799 22.850 1.00 94.88 160 VAL A N 1
ATOM 1319 C CA . VAL A 1 160 ? -11.845 7.505 23.455 1.00 94.88 160 VAL A CA 1
ATOM 1320 C C . VAL A 1 160 ? -12.385 8.486 24.497 1.00 94.88 160 VAL A C 1
ATOM 1322 O O . VAL A 1 160 ? -13.169 9.365 24.171 1.00 94.88 160 VAL A O 1
ATOM 1325 N N . VAL A 1 161 ? -11.981 8.370 25.760 1.00 96.75 161 VAL A N 1
ATOM 1326 C CA . VAL A 1 161 ? -12.434 9.269 26.848 1.00 96.75 161 VAL A CA 1
ATOM 1327 C C . VAL A 1 161 ? -11.343 10.212 27.341 1.00 96.75 161 VAL A C 1
ATOM 1329 O O . VAL A 1 161 ? -11.613 11.163 28.067 1.00 96.75 161 VAL A O 1
ATOM 1332 N N . GLY A 1 162 ? -10.101 9.986 26.924 1.00 94.38 162 GLY A N 1
ATOM 1333 C CA . GLY A 1 162 ? -8.995 10.886 27.202 1.00 94.38 162 GLY A CA 1
ATOM 1334 C C . GLY A 1 162 ? -7.719 10.425 26.522 1.00 94.38 162 GLY A C 1
ATOM 1335 O O . GLY A 1 162 ? -7.593 9.269 26.120 1.00 94.38 162 GLY A O 1
ATOM 1336 N N . ARG A 1 163 ? -6.743 11.324 26.417 1.00 92.12 163 ARG A N 1
ATOM 1337 C CA . ARG A 1 163 ? -5.444 11.020 25.823 1.00 92.12 163 ARG A CA 1
ATOM 1338 C C . ARG A 1 163 ? -4.326 11.742 26.553 1.00 92.12 163 ARG A C 1
ATOM 1340 O O . ARG A 1 163 ? -4.468 12.895 26.949 1.00 92.12 163 ARG A O 1
ATOM 1347 N N . ARG A 1 164 ? -3.191 11.059 26.698 1.00 91.25 164 ARG A N 1
ATOM 1348 C CA . ARG A 1 164 ? -1.949 11.637 27.212 1.00 91.25 164 ARG A CA 1
ATOM 1349 C C . ARG A 1 164 ? -0.763 11.087 26.423 1.00 91.25 164 ARG A C 1
ATOM 1351 O O . ARG A 1 164 ? -0.420 9.912 26.543 1.00 91.25 164 ARG A O 1
ATOM 1358 N N . GLY A 1 165 ? -0.142 11.942 25.611 1.00 88.25 165 GLY A N 1
ATOM 1359 C CA . GLY A 1 165 ? 0.941 11.541 24.708 1.00 88.25 165 GLY A CA 1
ATOM 1360 C C . GLY A 1 165 ? 0.481 10.480 23.700 1.00 88.25 165 GLY A C 1
ATOM 1361 O O . GLY A 1 165 ? -0.556 10.634 23.053 1.00 88.25 165 GLY A O 1
ATOM 1362 N N . GLY A 1 166 ? 1.239 9.387 23.587 1.00 88.38 166 GLY A N 1
ATOM 1363 C CA . GLY A 1 166 ? 0.931 8.252 22.706 1.00 88.38 166 GLY A CA 1
ATOM 1364 C C . GLY A 1 166 ? -0.066 7.231 23.272 1.00 88.38 166 GLY A C 1
ATOM 1365 O O . GLY A 1 166 ? -0.219 6.164 22.689 1.00 88.38 166 GLY A O 1
ATOM 1366 N N . THR A 1 167 ? -0.711 7.502 24.414 1.00 92.00 167 THR A N 1
ATOM 1367 C CA . THR A 1 167 ? -1.676 6.589 25.059 1.00 92.00 167 THR A CA 1
ATOM 1368 C C . THR A 1 167 ? -3.060 7.228 25.149 1.00 92.00 167 THR A C 1
ATOM 1370 O O . THR A 1 167 ? -3.178 8.364 25.617 1.00 92.00 167 THR A O 1
ATOM 1373 N N . ALA A 1 168 ? -4.104 6.492 24.765 1.00 93.62 168 ALA A N 1
ATOM 1374 C CA . ALA A 1 168 ? -5.498 6.872 24.983 1.00 93.62 168 ALA A CA 1
ATOM 1375 C C . ALA A 1 168 ? -6.145 6.008 26.073 1.00 93.62 168 ALA A C 1
ATOM 1377 O O . ALA A 1 168 ? -5.847 4.818 26.206 1.00 93.62 168 ALA A O 1
ATOM 1378 N N . THR A 1 169 ? -7.039 6.619 26.846 1.00 96.50 169 THR A N 1
ATOM 1379 C CA . THR A 1 169 ? -8.001 5.924 27.699 1.00 96.50 169 THR A CA 1
ATOM 1380 C C . THR A 1 169 ? -9.262 5.694 26.878 1.00 96.50 169 THR A C 1
ATOM 1382 O O . THR A 1 169 ? -9.815 6.627 26.297 1.00 96.50 169 THR A O 1
ATOM 1385 N N . LEU A 1 170 ? -9.698 4.447 26.833 1.00 96.19 170 LEU A N 1
ATOM 1386 C CA . LEU A 1 170 ? -10.808 3.932 26.052 1.00 96.19 170 LEU A CA 1
ATOM 1387 C C . LEU A 1 170 ? -11.889 3.436 27.001 1.00 96.19 170 LEU A C 1
ATOM 1389 O O . LEU A 1 170 ? -11.552 2.816 28.004 1.00 96.19 170 LEU A O 1
ATOM 1393 N N . ARG A 1 171 ? -13.160 3.657 26.679 1.00 97.44 171 ARG A N 1
ATOM 1394 C CA . ARG A 1 171 ? -14.306 3.123 27.417 1.00 97.44 171 ARG A CA 1
ATOM 1395 C C . ARG A 1 171 ? -15.097 2.183 26.517 1.00 97.44 171 ARG A C 1
ATOM 1397 O O . ARG A 1 171 ? -15.455 2.573 25.408 1.00 97.44 171 ARG A O 1
ATOM 1404 N N . GLY A 1 172 ? -15.303 0.950 26.973 1.00 95.88 172 GLY A N 1
ATOM 1405 C CA . GLY A 1 172 ? -16.147 -0.025 26.283 1.00 95.88 172 GLY A CA 1
ATOM 1406 C C . GLY A 1 172 ? -17.631 0.205 26.566 1.00 95.88 172 GLY A C 1
ATOM 1407 O O . GLY A 1 172 ? -17.989 0.980 27.457 1.00 95.88 172 GLY A O 1
ATOM 1408 N N . ASP A 1 173 ? -18.490 -0.511 25.843 1.00 93.88 173 ASP A N 1
ATOM 1409 C CA . ASP A 1 173 ? -19.949 -0.455 26.031 1.00 93.88 173 ASP A CA 1
ATOM 1410 C C . ASP A 1 173 ? -20.386 -0.940 27.426 1.00 93.88 173 ASP A C 1
ATOM 1412 O O . ASP A 1 173 ? -21.415 -0.517 27.946 1.00 93.88 173 ASP A O 1
ATOM 1416 N N . ASP A 1 174 ? -19.570 -1.776 28.079 1.00 94.75 174 ASP A N 1
ATOM 1417 C CA . ASP A 1 174 ? -19.757 -2.216 29.468 1.00 94.75 174 ASP A CA 1
ATOM 1418 C C . ASP A 1 174 ? -19.379 -1.142 30.512 1.00 94.75 174 ASP A C 1
ATOM 1420 O O . ASP A 1 174 ? -19.418 -1.391 31.719 1.00 94.75 174 ASP A O 1
ATOM 1424 N N . GLY A 1 175 ? -18.978 0.049 30.056 1.00 96.06 175 GLY A N 1
ATOM 1425 C CA . GLY A 1 175 ? -18.536 1.165 30.885 1.00 96.06 175 GLY A CA 1
ATOM 1426 C C . GLY A 1 175 ? -17.120 1.015 31.443 1.00 96.06 175 GLY A C 1
ATOM 1427 O O . GLY A 1 175 ? -16.631 1.944 32.092 1.00 96.06 175 GLY A O 1
ATOM 1428 N N . ARG A 1 176 ? -16.427 -0.108 31.199 1.00 96.12 176 ARG A N 1
ATOM 1429 C CA . ARG A 1 176 ? -15.063 -0.310 31.698 1.00 96.12 176 ARG A CA 1
ATOM 1430 C C . ARG A 1 176 ? -14.067 0.494 30.886 1.00 96.12 176 ARG A C 1
ATOM 1432 O O . ARG A 1 176 ? -14.136 0.565 29.659 1.00 96.12 176 ARG A O 1
ATOM 1439 N N . GLU A 1 177 ? -13.094 1.058 31.591 1.00 97.25 177 GLU A N 1
ATOM 1440 C CA . GLU A 1 177 ? -12.012 1.812 30.975 1.00 97.25 177 GLU A CA 1
ATOM 1441 C C . GLU A 1 177 ? -10.747 0.974 30.811 1.00 97.25 177 GLU A C 1
ATOM 1443 O O . GLU A 1 177 ? -10.369 0.179 31.673 1.00 97.25 177 GLU A O 1
ATOM 1448 N N . THR A 1 178 ? -10.048 1.180 29.701 1.00 95.81 178 THR A N 1
ATOM 1449 C CA . THR A 1 178 ? -8.760 0.554 29.427 1.00 95.81 178 THR A CA 1
ATOM 1450 C C . THR A 1 178 ? -7.815 1.537 28.750 1.00 95.81 178 THR A C 1
ATOM 1452 O O . THR A 1 178 ? -8.250 2.481 28.102 1.00 95.81 178 THR A O 1
ATOM 1455 N N . LYS A 1 179 ? -6.503 1.349 28.899 1.00 95.56 179 LYS A N 1
ATOM 1456 C CA . LYS A 1 179 ? -5.494 2.206 28.258 1.00 95.56 179 LYS A CA 1
ATOM 1457 C C . LYS A 1 179 ? -4.824 1.465 27.113 1.00 95.56 179 LYS A C 1
ATOM 1459 O O . LYS A 1 179 ? -4.459 0.298 27.273 1.00 95.56 179 LYS A O 1
ATOM 1464 N N . ARG A 1 180 ? -4.659 2.124 25.968 1.00 94.12 180 ARG A N 1
ATOM 1465 C CA . ARG A 1 180 ? -4.020 1.557 24.768 1.00 94.12 180 ARG A CA 1
ATOM 1466 C C . ARG A 1 180 ? -3.121 2.584 24.093 1.00 94.12 180 ARG A C 1
ATOM 1468 O O . ARG A 1 180 ? -3.349 3.788 24.231 1.00 94.12 180 ARG A O 1
ATOM 1475 N N . ARG A 1 181 ? -2.094 2.119 23.377 1.00 90.88 181 ARG A N 1
ATOM 1476 C CA . ARG A 1 181 ? -1.271 3.003 22.545 1.00 90.88 181 ARG A CA 1
ATOM 1477 C C . ARG A 1 181 ? -2.071 3.404 21.316 1.00 90.88 181 ARG A C 1
ATOM 1479 O O . ARG A 1 181 ? -2.754 2.560 20.753 1.00 90.88 181 ARG A O 1
ATOM 1486 N N . VAL A 1 182 ? -1.972 4.671 20.916 1.00 87.50 182 VAL A N 1
ATOM 1487 C CA . VAL A 1 182 ? -2.666 5.251 19.745 1.00 87.50 182 VAL A CA 1
ATOM 1488 C C . VAL A 1 182 ? -2.446 4.422 18.476 1.00 87.50 182 VAL A C 1
ATOM 1490 O O . VAL A 1 182 ? -3.387 4.194 17.730 1.00 87.50 182 VAL A O 1
ATOM 1493 N N . GLU A 1 183 ? -1.247 3.878 18.289 1.00 85.06 183 GLU A N 1
ATOM 1494 C CA . GLU A 1 183 ? -0.911 3.001 17.158 1.00 85.06 183 GLU A CA 1
ATOM 1495 C C . GLU A 1 183 ? -1.632 1.639 17.150 1.00 85.06 183 GLU A C 1
ATOM 1497 O O . GLU A 1 183 ? -1.682 0.987 16.114 1.00 85.06 183 GLU A O 1
ATOM 1502 N N . ASP A 1 184 ? -2.213 1.205 18.274 1.00 89.00 184 ASP A N 1
ATOM 1503 C CA . ASP A 1 184 ? -2.999 -0.034 18.356 1.00 89.00 184 ASP A CA 1
ATOM 1504 C C . ASP A 1 184 ? -4.488 0.195 18.013 1.00 89.00 184 ASP A C 1
ATOM 1506 O O . ASP A 1 184 ? -5.307 -0.716 18.176 1.00 89.00 184 ASP A O 1
ATOM 1510 N N . MET A 1 185 ? -4.868 1.410 17.600 1.00 89.62 185 MET A N 1
ATOM 1511 C CA . MET A 1 185 ? -6.252 1.826 17.369 1.00 89.62 185 MET A CA 1
ATOM 1512 C C . MET A 1 185 ? -6.521 2.183 15.904 1.00 89.62 185 MET A C 1
ATOM 1514 O O . MET A 1 185 ? -5.712 2.821 15.232 1.00 89.62 185 MET A O 1
ATOM 1518 N N . GLN A 1 186 ? -7.722 1.845 15.444 1.00 88.81 186 GLN A N 1
ATOM 1519 C CA . GLN A 1 186 ? -8.266 2.233 14.146 1.00 88.81 186 GLN A CA 1
ATOM 1520 C C . GLN A 1 186 ? -9.598 2.955 14.344 1.00 88.81 186 GLN A C 1
ATOM 1522 O O . GLN A 1 186 ? -10.402 2.514 15.161 1.00 88.81 186 GLN A O 1
ATOM 1527 N N . TYR A 1 187 ? -9.861 4.038 13.615 1.00 86.75 187 TYR A N 1
ATOM 1528 C CA . TYR A 1 187 ? -11.183 4.673 13.643 1.00 86.75 187 TYR A CA 1
ATOM 1529 C C . TYR A 1 187 ? -12.256 3.700 13.150 1.00 86.75 187 TYR A C 1
ATOM 1531 O O . TYR A 1 187 ? -12.054 2.992 12.165 1.00 86.75 187 TYR A O 1
ATOM 1539 N N . VAL A 1 188 ? -13.393 3.669 13.844 1.00 87.81 188 VAL A N 1
ATOM 1540 C CA . VAL A 1 188 ? -14.602 2.997 13.342 1.00 87.81 188 VAL A CA 1
ATOM 1541 C C . VAL A 1 188 ? -15.315 3.907 12.354 1.00 87.81 188 VAL A C 1
ATOM 1543 O O . VAL A 1 188 ? -15.677 3.472 11.269 1.00 87.81 188 VAL A O 1
ATOM 1546 N N . ASP A 1 189 ? -15.440 5.176 12.735 1.00 82.94 189 ASP A N 1
ATOM 1547 C CA . ASP A 1 189 ? -16.067 6.228 11.953 1.00 82.94 189 ASP A CA 1
ATOM 1548 C C . ASP A 1 189 ? -14.973 7.260 11.651 1.00 82.94 189 ASP A C 1
ATOM 1550 O O . ASP A 1 189 ? -14.502 7.962 12.553 1.00 82.94 189 ASP A O 1
ATOM 1554 N N . MET A 1 190 ? -14.482 7.277 10.411 1.00 80.00 190 MET A N 1
ATOM 1555 C CA . MET A 1 190 ? -13.447 8.225 10.003 1.00 80.00 190 MET A CA 1
ATOM 1556 C C . MET A 1 190 ? -14.053 9.639 9.985 1.00 80.00 190 MET A C 1
ATOM 1558 O O . MET A 1 190 ? -15.113 9.808 9.381 1.00 80.00 190 MET A O 1
ATOM 1562 N N . PRO A 1 191 ? -13.453 10.639 10.661 1.00 77.62 191 PRO A N 1
ATOM 1563 C CA . PRO A 1 191 ? -14.014 11.989 10.673 1.00 77.62 191 PRO A CA 1
ATOM 1564 C C . PRO A 1 191 ? -14.145 12.550 9.252 1.00 77.62 191 PRO A C 1
ATOM 1566 O O . PRO A 1 191 ? -13.267 12.313 8.423 1.00 77.62 191 PRO A O 1
ATOM 1569 N N . ALA A 1 192 ? -15.213 13.299 8.970 1.00 78.81 192 ALA A N 1
ATOM 1570 C CA . ALA A 1 192 ? -15.470 13.859 7.638 1.00 78.81 192 ALA A CA 1
ATOM 1571 C C . ALA A 1 192 ? -14.337 14.791 7.169 1.00 78.81 192 ALA A C 1
ATOM 1573 O O . ALA A 1 192 ? -14.068 14.922 5.980 1.00 78.81 192 ALA A O 1
ATOM 1574 N N . GLU A 1 193 ? -13.598 15.394 8.100 1.00 72.38 193 GLU A N 1
ATOM 1575 C CA . GLU A 1 193 ? -12.399 16.179 7.814 1.00 72.38 193 GLU A CA 1
ATOM 1576 C C . GLU A 1 193 ? -11.304 15.356 7.126 1.00 72.38 193 GLU A C 1
ATOM 1578 O O . GLU A 1 193 ? -10.464 15.939 6.445 1.00 72.38 193 GLU A O 1
ATOM 1583 N N . PHE A 1 194 ? -11.314 14.024 7.254 1.00 72.19 194 PHE A N 1
ATOM 1584 C CA . PHE A 1 194 ? -10.399 13.150 6.522 1.00 72.19 194 PHE A CA 1
ATOM 1585 C C . PHE A 1 194 ? -10.805 12.913 5.071 1.00 72.19 194 PHE A C 1
ATOM 1587 O O . PHE A 1 194 ? -9.952 12.533 4.273 1.00 72.19 194 PHE A O 1
ATOM 1594 N N . GLU A 1 195 ? -12.054 13.185 4.685 1.00 70.69 195 GLU A N 1
ATOM 1595 C CA . GLU A 1 195 ? -12.493 13.061 3.288 1.00 70.69 195 GLU A CA 1
ATOM 1596 C C . GLU A 1 195 ? -11.714 14.020 2.373 1.00 70.69 195 GLU A C 1
ATOM 1598 O O . GLU A 1 195 ? -11.467 13.713 1.206 1.00 70.69 195 GLU A O 1
ATOM 1603 N N . ARG A 1 196 ? -11.211 15.140 2.919 1.00 69.50 196 ARG A N 1
ATOM 1604 C CA . ARG A 1 196 ? -10.315 16.063 2.197 1.00 69.50 196 ARG A CA 1
ATOM 1605 C C . ARG A 1 196 ? -8.922 15.488 1.928 1.00 69.50 196 ARG A C 1
ATOM 1607 O O . ARG A 1 196 ? -8.177 16.089 1.169 1.00 69.50 196 ARG A O 1
ATOM 1614 N N . TYR A 1 197 ? -8.570 14.359 2.543 1.00 66.19 197 TYR A N 1
ATOM 1615 C CA . TYR A 1 197 ? -7.373 13.576 2.231 1.00 66.19 197 TYR A CA 1
ATOM 1616 C C . TYR A 1 197 ? -7.701 12.424 1.275 1.00 66.19 197 TYR A C 1
ATOM 1618 O O . TYR A 1 197 ? -6.970 11.452 1.195 1.00 66.19 197 TYR A O 1
ATOM 1626 N N . GLY A 1 198 ? -8.785 12.484 0.502 1.00 65.44 198 GLY A N 1
ATOM 1627 C CA . GLY A 1 198 ? -8.891 11.605 -0.660 1.00 65.44 198 GLY A CA 1
ATOM 1628 C C . GLY A 1 198 ? -7.712 11.839 -1.614 1.00 65.44 198 GLY A C 1
ATOM 1629 O O . GLY A 1 198 ? -7.240 12.966 -1.767 1.00 65.44 198 GLY A O 1
ATOM 1630 N N . ILE A 1 199 ? -7.248 10.806 -2.317 1.00 58.03 199 ILE A N 1
ATOM 1631 C CA . ILE A 1 199 ? -6.204 10.959 -3.347 1.00 58.03 199 ILE A CA 1
ATOM 1632 C C . ILE A 1 199 ? -6.579 11.987 -4.431 1.00 58.03 199 ILE A C 1
ATOM 1634 O O . ILE A 1 199 ? -5.709 12.667 -4.966 1.00 58.03 199 ILE A O 1
ATOM 1638 N N . HIS A 1 200 ? -7.876 12.177 -4.691 1.00 59.94 200 HIS A N 1
ATOM 1639 C CA . HIS A 1 200 ? -8.389 13.212 -5.586 1.00 59.94 200 HIS A CA 1
ATOM 1640 C C . HIS A 1 200 ? -8.067 14.626 -5.086 1.00 59.94 200 HIS A C 1
ATOM 1642 O O . HIS A 1 200 ? -7.923 15.538 -5.889 1.00 59.94 200 HIS A O 1
ATOM 1648 N N . ALA A 1 201 ? -7.912 14.826 -3.775 1.00 59.47 201 ALA A N 1
ATOM 1649 C CA . ALA A 1 201 ? -7.446 16.090 -3.213 1.00 59.47 201 ALA A CA 1
ATOM 1650 C C . ALA A 1 201 ? -5.923 16.248 -3.322 1.00 59.47 201 ALA A C 1
ATOM 1652 O O . ALA A 1 201 ? -5.426 17.367 -3.434 1.00 59.47 201 ALA A O 1
ATOM 1653 N N . MET A 1 202 ? -5.183 15.136 -3.319 1.00 55.59 202 MET A N 1
ATOM 1654 C CA . MET A 1 202 ? -3.737 15.138 -3.537 1.00 55.59 202 MET A CA 1
ATOM 1655 C C . MET A 1 202 ? -3.382 15.408 -5.009 1.00 55.59 202 MET A C 1
ATOM 1657 O O . MET A 1 202 ? -2.399 16.083 -5.312 1.00 55.59 202 MET A O 1
ATOM 1661 N N . PHE A 1 203 ? -4.214 14.917 -5.920 1.00 57.84 203 PHE A N 1
ATOM 1662 C CA . PHE A 1 203 ? -4.026 15.008 -7.359 1.00 57.84 203 PHE A CA 1
ATOM 1663 C C . PHE A 1 203 ? -5.322 15.458 -8.055 1.00 57.84 203 PHE A C 1
ATOM 1665 O O . PHE A 1 203 ? -5.914 14.693 -8.827 1.00 57.84 203 PHE A O 1
ATOM 1672 N N . PRO A 1 204 ? -5.790 16.689 -7.789 1.00 55.66 204 PRO A N 1
ATOM 1673 C CA . PRO A 1 204 ? -7.032 17.184 -8.367 1.00 55.66 204 PRO A CA 1
ATOM 1674 C C . PRO A 1 204 ? -6.937 17.176 -9.893 1.00 55.66 204 PRO A C 1
ATOM 1676 O O . PRO A 1 204 ? -6.021 17.765 -10.466 1.00 55.66 204 PRO A O 1
ATOM 1679 N N . GLY A 1 205 ? -7.864 16.459 -10.534 1.00 56.06 205 GLY A N 1
ATOM 1680 C CA . GLY A 1 205 ? -7.929 16.306 -11.989 1.00 56.06 205 GLY A CA 1
ATOM 1681 C C . GLY A 1 205 ? -6.888 15.370 -12.616 1.00 56.06 205 GLY A C 1
ATOM 1682 O O . GLY A 1 205 ? -6.789 15.367 -13.834 1.00 56.06 205 GLY A O 1
ATOM 1683 N N . ARG A 1 206 ? -6.108 14.598 -11.837 1.00 53.41 206 ARG A N 1
ATOM 1684 C CA . ARG A 1 206 ? -5.089 13.665 -12.389 1.00 53.41 206 ARG A CA 1
ATOM 1685 C C . ARG A 1 206 ? -5.363 12.182 -12.134 1.00 53.41 206 ARG A C 1
ATOM 1687 O O . ARG A 1 206 ? -4.604 11.336 -12.587 1.00 53.41 206 ARG A O 1
ATOM 1694 N N . PHE A 1 207 ? -6.407 11.878 -11.373 1.00 50.56 207 PHE A N 1
ATOM 1695 C CA . PHE A 1 207 ? -6.920 10.526 -11.174 1.00 50.56 207 PHE A CA 1
ATOM 1696 C C . PHE A 1 207 ? -8.438 10.614 -11.259 1.00 50.56 207 PHE A C 1
ATOM 1698 O O . PHE A 1 207 ? -9.122 10.763 -10.243 1.00 50.56 207 PHE A O 1
ATOM 1705 N N . ASP A 1 208 ? -8.941 10.642 -12.485 1.00 51.12 208 ASP A N 1
ATOM 1706 C CA . ASP A 1 208 ? -10.350 10.421 -12.770 1.00 51.12 208 ASP A CA 1
ATOM 1707 C C . ASP A 1 208 ? -10.520 8.906 -13.001 1.00 51.12 208 ASP A C 1
ATOM 1709 O O . ASP A 1 208 ? -9.770 8.345 -13.796 1.00 51.12 208 ASP A O 1
ATOM 1713 N N . PRO A 1 209 ? -11.394 8.213 -12.249 1.00 44.88 209 PRO A N 1
ATOM 1714 C CA . PRO A 1 209 ? -11.595 6.771 -12.386 1.00 44.88 209 PRO A CA 1
ATOM 1715 C C . PRO A 1 209 ? -12.281 6.364 -13.701 1.00 44.88 209 PRO A C 1
ATOM 1717 O O . PRO A 1 209 ? -12.227 5.183 -14.042 1.00 44.88 209 PRO A O 1
ATOM 1720 N N . ASP A 1 210 ? -12.913 7.306 -14.413 1.00 47.88 210 ASP A N 1
ATOM 1721 C CA . ASP A 1 210 ? -13.583 7.080 -15.699 1.00 47.88 210 ASP A CA 1
ATOM 1722 C C . ASP A 1 210 ? -12.733 7.523 -16.905 1.00 47.88 210 ASP A C 1
ATOM 1724 O O . ASP A 1 210 ? -13.023 7.128 -18.039 1.00 47.88 210 ASP A O 1
ATOM 1728 N N . LEU A 1 211 ? -11.682 8.325 -16.694 1.00 40.47 211 LEU A N 1
ATOM 1729 C CA . LEU A 1 211 ? -10.630 8.480 -17.696 1.00 40.47 211 LEU A CA 1
ATOM 1730 C C . LEU A 1 211 ? -9.660 7.306 -17.552 1.00 40.47 211 LEU A C 1
ATOM 1732 O O . LEU A 1 211 ? -9.372 6.846 -16.447 1.00 40.47 211 LEU A O 1
ATOM 1736 N N . ASP A 1 212 ? -9.097 6.862 -18.676 1.00 48.12 212 ASP A N 1
ATOM 1737 C CA . ASP A 1 212 ? -7.823 6.146 -18.678 1.00 48.12 212 ASP A CA 1
ATOM 1738 C C . ASP A 1 212 ? -6.870 6.794 -17.657 1.00 48.12 212 ASP A C 1
ATOM 1740 O O . ASP A 1 212 ? -6.983 7.983 -17.352 1.00 48.12 212 ASP A O 1
ATOM 1744 N N . LEU A 1 213 ? -5.885 6.055 -17.142 1.00 48.50 213 LEU A N 1
ATOM 1745 C CA . LEU A 1 213 ? -4.751 6.660 -16.434 1.00 48.50 213 LEU A CA 1
ATOM 1746 C C . LEU A 1 213 ? -3.942 7.567 -17.391 1.00 48.50 213 LEU A C 1
ATOM 1748 O O . LEU A 1 213 ? -2.725 7.440 -17.483 1.00 48.50 213 LEU A O 1
ATOM 1752 N N . ASP A 1 214 ? -4.557 8.493 -18.117 1.00 46.50 214 ASP A N 1
ATOM 1753 C CA . ASP A 1 214 ? -3.970 9.734 -18.565 1.00 46.50 214 ASP A CA 1
ATOM 1754 C C . ASP A 1 214 ? -3.635 10.533 -17.310 1.00 46.50 214 ASP A C 1
ATOM 1756 O O . ASP A 1 214 ? -4.267 11.507 -16.909 1.00 46.50 214 ASP A O 1
ATOM 1760 N N . LEU A 1 215 ? -2.512 10.129 -16.719 1.00 50.94 215 LEU A N 1
ATOM 1761 C CA . LEU A 1 215 ? -1.566 11.037 -16.102 1.00 50.94 215 LEU A CA 1
ATOM 1762 C C . LEU A 1 215 ? -1.039 11.995 -17.187 1.00 50.94 215 LEU A C 1
ATOM 1764 O O . LEU A 1 215 ? 0.174 12.104 -17.371 1.00 50.94 215 LEU A O 1
ATOM 1768 N N . ASP A 1 216 ? -1.935 12.682 -17.902 1.00 44.31 216 ASP A N 1
ATOM 1769 C CA . ASP A 1 216 ? -1.659 13.921 -18.611 1.00 44.31 216 ASP A CA 1
ATOM 1770 C C . ASP A 1 216 ? -1.387 14.952 -17.519 1.00 44.31 216 ASP A C 1
ATOM 1772 O O . ASP A 1 216 ? -2.185 15.792 -17.105 1.00 44.31 216 ASP A O 1
ATOM 1776 N N . LEU A 1 217 ? -0.203 14.797 -16.943 1.00 46.19 217 LEU A N 1
ATOM 1777 C CA . LEU A 1 217 ? 0.447 15.815 -16.171 1.00 46.19 217 LEU A CA 1
ATOM 1778 C C . LEU A 1 217 ? 0.689 16.927 -17.170 1.00 46.19 217 LEU A C 1
ATOM 1780 O O . LEU A 1 217 ? 1.643 16.830 -17.937 1.00 46.19 217 LEU A O 1
ATOM 1784 N N . ASP A 1 218 ? -0.176 17.940 -17.165 1.00 41.84 218 ASP A N 1
ATOM 1785 C CA . ASP A 1 218 ? 0.047 19.215 -17.843 1.00 41.84 218 ASP A CA 1
ATOM 1786 C C . ASP A 1 218 ? 1.488 19.681 -17.551 1.00 41.84 218 ASP A C 1
ATOM 1788 O O . ASP A 1 218 ? 1.808 20.287 -16.521 1.00 41.84 218 ASP A O 1
ATOM 1792 N N . LEU A 1 219 ? 2.396 19.307 -18.453 1.00 43.94 219 LEU A N 1
ATOM 1793 C CA . LEU A 1 219 ? 3.840 19.523 -18.380 1.00 43.94 219 LEU A CA 1
ATOM 1794 C C . LEU A 1 219 ? 4.181 20.978 -18.724 1.00 43.94 219 LEU A C 1
ATOM 1796 O O . LEU A 1 219 ? 5.294 21.441 -18.460 1.00 43.94 219 LEU A O 1
ATOM 1800 N N . ASP A 1 220 ? 3.197 21.718 -19.232 1.00 38.75 220 ASP A N 1
ATOM 1801 C CA . ASP A 1 220 ? 3.346 23.066 -19.762 1.00 38.75 220 ASP A CA 1
ATOM 1802 C C . ASP A 1 220 ? 3.408 24.162 -18.688 1.00 38.75 220 ASP A C 1
ATOM 1804 O O . ASP A 1 220 ? 3.774 25.298 -18.988 1.00 38.75 220 ASP A O 1
ATOM 1808 N N . LEU A 1 221 ? 3.168 23.848 -17.410 1.00 39.97 221 LEU A N 1
ATOM 1809 C CA . LEU A 1 221 ? 3.219 24.847 -16.330 1.00 39.97 221 LEU A CA 1
ATOM 1810 C C . LEU A 1 221 ? 4.575 24.981 -15.613 1.00 39.97 221 LEU A C 1
ATOM 1812 O O . LEU A 1 221 ? 4.691 25.800 -14.701 1.00 39.97 221 LEU A O 1
ATOM 1816 N N . ALA A 1 222 ? 5.624 24.236 -15.993 1.00 39.19 222 ALA A N 1
ATOM 1817 C CA . ALA A 1 222 ? 6.911 24.323 -15.281 1.00 39.19 222 ALA A CA 1
ATOM 1818 C C . ALA A 1 222 ? 8.192 24.083 -16.105 1.00 39.19 222 ALA A C 1
ATOM 1820 O O . ALA A 1 222 ? 9.240 23.802 -15.519 1.00 39.19 222 ALA A O 1
ATOM 1821 N N . LEU A 1 223 ? 8.168 24.226 -17.433 1.00 41.03 223 LEU A N 1
ATOM 1822 C CA . LEU A 1 223 ? 9.390 24.212 -18.252 1.00 41.03 223 LEU A CA 1
ATOM 1823 C C . LEU A 1 223 ? 9.897 25.631 -18.552 1.00 41.03 223 LEU A C 1
ATOM 1825 O O . LEU A 1 223 ? 10.127 26.006 -19.697 1.00 41.03 223 LEU A O 1
ATOM 1829 N N . ALA A 1 224 ? 10.158 26.417 -17.506 1.00 39.91 224 ALA A N 1
ATOM 1830 C CA . ALA A 1 224 ? 11.240 27.391 -17.613 1.00 39.91 224 ALA A CA 1
ATOM 1831 C C . ALA A 1 224 ? 12.549 26.593 -17.536 1.00 39.91 224 ALA A C 1
ATOM 1833 O O . ALA A 1 224 ? 12.843 25.989 -16.503 1.00 39.91 224 ALA A O 1
ATOM 1834 N N . SER A 1 225 ? 13.300 26.528 -18.638 1.00 35.81 225 SER A N 1
ATOM 1835 C CA . SER A 1 225 ? 14.590 25.835 -18.695 1.00 35.81 225 SER A CA 1
ATOM 1836 C C . SER A 1 225 ? 15.486 26.284 -17.531 1.00 35.81 225 SER A C 1
ATOM 1838 O O . SER A 1 225 ? 15.838 27.465 -17.471 1.00 35.81 225 SER A O 1
ATOM 1840 N N . PRO A 1 226 ? 15.868 25.396 -16.595 1.00 42.53 226 PRO A N 1
ATOM 1841 C CA .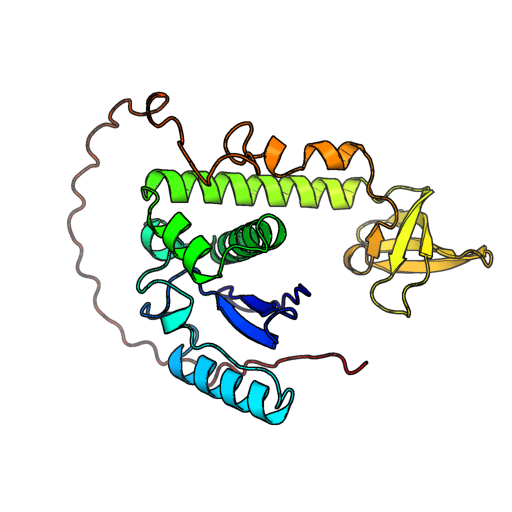 PRO A 1 226 ? 16.824 25.765 -15.564 1.00 42.53 226 PRO A CA 1
ATOM 1842 C C . PRO A 1 226 ? 18.201 26.006 -16.207 1.00 42.53 226 PRO A C 1
ATOM 1844 O O . PRO A 1 226 ? 18.513 25.384 -17.229 1.00 42.53 226 PRO A O 1
ATOM 1847 N N . PRO A 1 227 ? 19.039 26.890 -15.633 1.00 40.72 227 PRO A N 1
ATOM 1848 C CA . PRO A 1 227 ? 20.402 27.089 -16.113 1.00 40.72 227 PRO A CA 1
ATOM 1849 C C . PRO A 1 227 ? 21.175 25.765 -16.082 1.00 40.72 227 PRO A C 1
ATOM 1851 O O . PRO A 1 227 ? 20.987 24.954 -15.171 1.00 40.72 227 PRO A O 1
ATOM 1854 N N . GLU A 1 228 ? 22.033 25.548 -17.086 1.00 36.47 228 GLU A N 1
ATOM 1855 C CA . GLU A 1 228 ? 22.849 24.336 -17.193 1.00 36.47 228 GLU A CA 1
ATOM 1856 C C . GLU A 1 228 ? 23.558 24.032 -15.862 1.00 36.47 228 GLU A C 1
ATOM 1858 O O . GLU A 1 228 ? 24.207 24.916 -15.287 1.00 36.47 228 GLU A O 1
ATOM 1863 N N . PRO A 1 229 ? 23.480 22.788 -15.357 1.00 39.12 229 PRO A N 1
ATOM 1864 C CA . PRO A 1 229 ? 24.183 22.431 -14.142 1.00 39.12 229 PRO A CA 1
ATOM 1865 C C . PRO A 1 229 ? 25.699 22.511 -14.377 1.00 39.12 229 PRO A C 1
ATOM 1867 O O . PRO A 1 229 ? 26.195 22.108 -15.437 1.00 39.12 229 PRO A O 1
ATOM 1870 N N . PRO A 1 230 ? 26.480 22.977 -13.387 1.00 41.62 230 PRO A N 1
ATOM 1871 C CA . PRO A 1 230 ? 27.926 23.038 -13.518 1.00 41.62 230 PRO A CA 1
ATOM 1872 C C . PRO A 1 230 ? 28.490 21.631 -13.744 1.00 41.62 230 PRO A C 1
ATOM 1874 O O . PRO A 1 230 ? 28.228 20.702 -12.975 1.00 41.62 230 PRO A O 1
ATOM 1877 N N . ARG A 1 231 ? 29.297 21.478 -14.803 1.00 43.34 231 ARG A N 1
ATOM 1878 C CA . ARG A 1 231 ? 29.993 20.229 -15.149 1.00 43.34 231 ARG A CA 1
ATOM 1879 C C . ARG A 1 231 ? 30.818 19.732 -13.955 1.00 43.34 231 ARG A C 1
ATOM 1881 O O . ARG A 1 231 ? 31.915 20.228 -13.692 1.00 43.34 231 ARG A O 1
ATOM 1888 N N . LYS A 1 232 ? 30.315 18.723 -13.238 1.00 44.44 232 LYS A N 1
ATOM 1889 C CA . LYS A 1 232 ? 31.044 18.077 -12.137 1.00 44.44 232 LYS A CA 1
ATOM 1890 C C . LYS A 1 232 ? 32.238 17.295 -12.696 1.00 44.44 232 LYS A C 1
ATOM 1892 O O . LYS A 1 232 ? 32.090 16.385 -13.511 1.00 44.44 232 LYS A O 1
ATOM 1897 N N . ARG A 1 233 ? 33.446 17.629 -12.228 1.00 43.88 233 ARG A N 1
ATOM 1898 C CA . ARG A 1 233 ? 34.657 16.823 -12.448 1.00 43.88 233 ARG A CA 1
ATOM 1899 C C . ARG A 1 233 ? 34.492 15.466 -11.755 1.00 43.88 233 ARG A C 1
ATOM 1901 O O . ARG A 1 233 ? 34.345 15.412 -10.537 1.00 43.88 233 ARG A O 1
ATOM 1908 N N . ARG A 1 234 ? 34.580 14.376 -12.526 1.00 40.00 234 ARG A N 1
ATOM 1909 C CA . ARG A 1 234 ? 34.681 13.000 -12.014 1.00 40.00 234 ARG A CA 1
ATOM 1910 C C . ARG A 1 234 ? 35.878 12.885 -11.062 1.00 40.00 234 ARG A C 1
ATOM 1912 O O . ARG A 1 234 ? 37.024 12.900 -11.507 1.00 40.00 234 ARG A O 1
ATOM 1919 N N . ARG A 1 235 ? 35.624 12.726 -9.762 1.00 40.94 235 ARG A N 1
ATOM 1920 C CA . ARG A 1 235 ? 36.601 12.156 -8.825 1.00 40.94 235 ARG A CA 1
ATOM 1921 C C . ARG A 1 235 ? 36.416 10.641 -8.825 1.00 40.94 235 ARG A C 1
ATOM 1923 O O . ARG A 1 235 ? 35.331 10.154 -8.530 1.00 40.94 235 ARG A O 1
ATOM 1930 N N . ARG A 1 236 ? 37.470 9.902 -9.185 1.00 38.91 236 ARG A N 1
ATOM 1931 C CA . ARG A 1 236 ? 37.544 8.451 -8.976 1.00 38.91 236 ARG A CA 1
ATOM 1932 C C . ARG A 1 236 ? 37.605 8.197 -7.469 1.00 38.91 236 ARG A C 1
ATOM 1934 O O . ARG A 1 236 ? 38.588 8.579 -6.840 1.00 38.91 236 ARG A O 1
ATOM 1941 N N . ALA A 1 237 ? 36.571 7.580 -6.910 1.00 40.19 237 ALA A N 1
ATOM 1942 C CA . ALA A 1 237 ? 36.636 6.989 -5.581 1.00 40.19 237 ALA A CA 1
ATOM 1943 C C . ALA A 1 237 ? 37.338 5.626 -5.682 1.00 40.19 237 ALA A C 1
ATOM 1945 O O . ALA A 1 237 ? 37.048 4.836 -6.582 1.00 40.19 237 ALA A O 1
ATOM 1946 N N . ALA A 1 238 ? 38.297 5.381 -4.792 1.00 40.53 238 ALA A N 1
ATOM 1947 C CA . ALA A 1 238 ? 38.928 4.079 -4.638 1.00 40.53 238 ALA A CA 1
ATOM 1948 C C . ALA A 1 238 ? 37.939 3.116 -3.961 1.00 40.53 238 ALA A C 1
ATOM 1950 O O . ALA A 1 238 ? 37.318 3.471 -2.962 1.00 40.53 238 ALA A O 1
ATOM 1951 N N . LYS A 1 239 ? 37.792 1.910 -4.521 1.00 35.38 239 LYS A N 1
ATOM 1952 C CA . LYS A 1 239 ? 37.033 0.806 -3.920 1.00 35.38 239 LYS A CA 1
ATOM 1953 C C . LYS A 1 239 ? 37.814 0.277 -2.716 1.00 35.38 239 LYS A C 1
ATOM 1955 O O . LYS A 1 239 ? 38.828 -0.392 -2.896 1.00 35.38 239 LYS A O 1
ATOM 1960 N N . THR A 1 240 ? 37.335 0.549 -1.509 1.00 36.91 240 THR A N 1
ATOM 1961 C CA . THR A 1 240 ? 37.718 -0.200 -0.307 1.00 36.91 240 THR A CA 1
ATOM 1962 C C . THR A 1 240 ? 36.686 -1.306 -0.117 1.00 36.91 240 THR A C 1
ATOM 1964 O O . THR A 1 240 ? 35.495 -1.027 -0.013 1.00 36.91 240 THR A O 1
ATOM 1967 N N . ALA A 1 241 ? 37.128 -2.564 -0.137 1.00 35.59 241 ALA A N 1
ATOM 1968 C CA . ALA A 1 241 ? 36.270 -3.714 0.116 1.00 35.59 241 ALA A CA 1
ATOM 1969 C C . ALA A 1 241 ? 35.856 -3.718 1.596 1.00 35.59 241 ALA A C 1
ATOM 1971 O O . ALA A 1 241 ? 36.676 -3.985 2.473 1.00 35.59 241 ALA A O 1
ATOM 1972 N N . SER A 1 242 ? 34.596 -3.380 1.861 1.00 38.31 242 SER A N 1
ATOM 1973 C CA . SER A 1 242 ? 33.954 -3.594 3.156 1.00 38.31 242 SER A CA 1
ATOM 1974 C C . SER A 1 242 ? 33.538 -5.058 3.243 1.00 38.31 242 SER A C 1
ATOM 1976 O O . SER A 1 242 ? 32.847 -5.550 2.353 1.00 38.31 242 SER A O 1
ATOM 1978 N N . GLN A 1 243 ? 33.958 -5.756 4.296 1.00 35.28 243 GLN A N 1
ATOM 1979 C CA . GLN A 1 243 ? 33.407 -7.066 4.636 1.00 35.28 243 GLN A CA 1
ATOM 1980 C C . GLN A 1 243 ? 31.906 -6.909 4.918 1.00 35.28 243 GLN A C 1
ATOM 1982 O O . GLN A 1 243 ? 31.506 -6.003 5.650 1.00 35.28 243 GLN A O 1
ATOM 1987 N N . ALA A 1 244 ? 31.087 -7.752 4.288 1.00 31.77 244 ALA A N 1
ATOM 1988 C CA . ALA A 1 244 ? 29.651 -7.792 4.523 1.00 31.77 244 ALA A CA 1
ATOM 1989 C C . ALA A 1 244 ? 29.377 -8.275 5.962 1.00 31.77 244 ALA A C 1
ATOM 1991 O O . ALA A 1 244 ? 30.027 -9.229 6.402 1.00 31.77 244 ALA A O 1
ATOM 1992 N N . PRO A 1 245 ? 28.458 -7.639 6.710 1.00 38.69 245 PRO A N 1
ATOM 1993 C CA . PRO A 1 245 ? 28.048 -8.131 8.018 1.00 38.69 245 PRO A CA 1
ATOM 1994 C C . PRO A 1 245 ? 27.365 -9.498 7.884 1.00 38.69 245 PRO A C 1
ATOM 1996 O O . PRO A 1 245 ? 26.641 -9.761 6.924 1.00 38.69 245 PRO A O 1
ATOM 1999 N N . GLU A 1 246 ? 27.615 -10.377 8.853 1.00 35.25 246 GLU A N 1
ATOM 2000 C CA . GLU A 1 246 ? 27.033 -11.716 8.921 1.00 35.25 246 GLU A CA 1
ATOM 2001 C C . GLU A 1 246 ? 25.492 -11.659 8.900 1.00 35.25 246 GLU A C 1
ATOM 2003 O O . GLU A 1 246 ? 24.866 -11.141 9.820 1.00 35.25 246 GLU A O 1
ATOM 2008 N N . GLY A 1 247 ? 24.901 -12.216 7.837 1.00 31.17 247 GLY A N 1
ATOM 2009 C CA . GLY A 1 247 ? 23.540 -12.759 7.763 1.00 31.17 247 GLY A CA 1
ATOM 2010 C C . GLY A 1 247 ? 22.388 -11.875 8.254 1.00 31.17 247 GLY A C 1
ATOM 2011 O O . GLY A 1 247 ? 21.936 -12.006 9.392 1.00 31.17 247 GLY A O 1
ATOM 2012 N N . CYS A 1 248 ? 21.791 -11.092 7.351 1.00 29.52 248 CYS A N 1
ATOM 2013 C CA . CYS A 1 248 ? 20.454 -10.530 7.551 1.00 29.52 248 CYS A CA 1
ATOM 2014 C C . CYS A 1 248 ? 19.421 -11.673 7.667 1.00 29.52 248 CYS A C 1
ATOM 2016 O O . CYS A 1 248 ? 19.045 -12.303 6.678 1.00 29.52 248 CYS A O 1
ATOM 2018 N N . GLN A 1 249 ? 18.971 -11.987 8.886 1.00 27.70 249 GLN A N 1
ATOM 2019 C CA . GLN A 1 249 ? 17.844 -12.897 9.100 1.00 27.70 249 GLN A CA 1
ATOM 2020 C C . GLN A 1 249 ? 16.530 -12.125 8.945 1.00 27.70 249 GLN A C 1
ATOM 2022 O O . GLN A 1 249 ? 16.082 -11.456 9.878 1.00 27.70 249 GLN A O 1
ATOM 2027 N N . ILE A 1 250 ? 15.875 -12.260 7.791 1.00 30.92 250 ILE A N 1
ATOM 2028 C CA . ILE A 1 250 ? 14.495 -11.797 7.603 1.00 30.92 250 ILE A CA 1
ATOM 2029 C C . ILE A 1 250 ? 13.581 -12.694 8.450 1.00 30.92 250 ILE A C 1
ATOM 2031 O O . ILE A 1 250 ? 13.298 -13.840 8.103 1.00 30.92 250 ILE A O 1
ATOM 2035 N N . LYS A 1 251 ? 13.144 -12.190 9.609 1.00 30.59 251 LYS A N 1
ATOM 2036 C CA . LYS A 1 251 ? 12.168 -12.871 10.469 1.00 30.59 251 LYS A CA 1
ATOM 2037 C C . LYS A 1 251 ? 10.765 -12.420 10.101 1.00 30.59 251 LYS A C 1
ATOM 2039 O O . LYS A 1 251 ? 10.313 -11.363 10.536 1.00 30.59 251 LYS A O 1
ATOM 2044 N N . PHE A 1 252 ? 10.052 -13.256 9.362 1.00 35.16 252 PHE A N 1
ATOM 2045 C CA . PHE A 1 252 ? 8.618 -13.087 9.187 1.00 35.16 252 PHE A CA 1
ATOM 2046 C C . PHE A 1 252 ? 7.904 -13.406 10.509 1.00 35.16 252 PHE A C 1
ATOM 2048 O O . PHE A 1 252 ? 7.990 -14.525 11.018 1.00 35.16 252 PHE A O 1
ATOM 2055 N N . ARG A 1 253 ? 7.218 -12.420 11.097 1.00 29.34 253 ARG A N 1
ATOM 2056 C CA . ARG A 1 253 ? 6.252 -12.655 12.179 1.00 29.34 253 ARG A CA 1
ATOM 2057 C C . ARG A 1 253 ? 4.856 -12.625 11.581 1.00 29.34 253 ARG A C 1
ATOM 2059 O O . ARG A 1 253 ? 4.342 -11.549 11.297 1.00 29.34 253 ARG A O 1
ATOM 2066 N N . PHE A 1 254 ? 4.248 -13.793 11.443 1.00 36.56 254 PHE A N 1
ATOM 2067 C CA . PHE A 1 254 ? 2.815 -13.912 11.206 1.00 36.56 254 PHE A CA 1
ATOM 2068 C C . PHE A 1 254 ? 2.152 -14.256 12.539 1.00 36.56 254 PHE A C 1
ATOM 2070 O O . PHE A 1 254 ? 2.658 -15.096 13.283 1.00 36.56 254 PHE A O 1
ATOM 2077 N N . SER A 1 255 ? 1.086 -13.542 12.892 1.00 26.81 255 SER A N 1
ATOM 2078 C CA . SER A 1 255 ? 0.242 -13.928 14.018 1.00 26.81 255 SER A CA 1
ATOM 2079 C C . SER A 1 255 ? -0.643 -15.077 13.560 1.00 26.81 255 SER A C 1
ATOM 2081 O O . SER A 1 255 ? -1.459 -14.875 12.660 1.00 26.81 255 SER A O 1
ATOM 2083 N N . ASP A 1 256 ? -0.488 -16.245 14.173 1.00 26.08 256 ASP A N 1
ATOM 2084 C CA . ASP A 1 256 ? -1.475 -17.312 14.055 1.00 26.08 256 ASP A CA 1
ATOM 2085 C C . ASP A 1 256 ? -2.806 -16.769 14.613 1.00 26.08 256 ASP A C 1
ATOM 2087 O O . ASP A 1 256 ? -2.852 -16.295 15.755 1.00 26.08 256 ASP A O 1
ATOM 2091 N N . GLN A 1 257 ? -3.844 -16.729 13.770 1.00 30.83 257 GLN A N 1
ATOM 2092 C CA . GLN A 1 257 ? -5.232 -16.552 14.209 1.00 30.83 257 GLN A CA 1
ATOM 2093 C C . GLN A 1 257 ? -5.816 -17.904 14.599 1.00 30.83 257 GLN A C 1
ATOM 2095 O O . GLN A 1 257 ? -5.536 -18.886 13.875 1.00 30.83 257 GLN A O 1
#

pLDDT: mean 76.08, std 21.59, range [26.08, 97.56]

Solvent-accessible surface area (backbone atoms only — not comparable to full-atom values): 15725 Å² total; per-residue (Å²): 116,57,84,62,86,75,88,70,97,62,98,58,82,42,58,41,54,45,41,39,67,87,81,37,34,37,38,48,47,49,40,43,16,56,69,50,90,49,97,84,57,60,64,66,64,49,47,53,51,49,39,53,49,34,51,73,76,38,69,87,40,44,63,49,56,40,75,77,32,30,44,60,66,14,56,46,63,58,40,76,71,77,70,89,52,41,59,44,48,39,51,50,53,53,50,50,44,69,75,40,66,88,53,51,65,39,55,56,41,54,56,53,55,71,48,56,44,75,54,50,44,48,53,49,53,53,48,43,50,50,52,50,54,50,51,53,46,59,58,66,66,69,40,66,72,38,44,28,26,36,75,80,72,89,59,53,63,27,32,26,72,40,71,60,90,68,35,31,34,30,31,37,91,86,69,51,75,48,77,46,49,53,89,46,49,40,68,72,66,74,58,74,80,54,61,68,68,35,67,50,63,78,34,70,92,50,65,53,93,86,49,70,90,60,66,71,64,77,64,83,83,70,73,73,79,73,78,82,76,80,85,76,79,86,74,85,78,82,88,74,89,73,80,78,79,86,72,87,76,85,76,85,83,78,82,87,127

Secondary structure (DSSP, 8-state):
-EE-----SSS----EEEEETTTTEEEEE-TT-TTS--TTS-HHHHHHHHHHHHHHH-TTSEEEPHHHHS-SS-HHHHSS--SS-HHHHHHHHHHHHHH-TTS-HHHHHHHHHTS-HHHHHHHHHHHHHHHHHHHHHHHHT--TT-EEEETTTTT-EEEEEEEETTEEEEE-TTS-EEEEEGGGEEESS--GGGGGGSHHHHSTTT--SSS-S-----GGGS--PPPPPP-----------PPPPS-------PPP-

Radius of gyration: 21.66 Å; Cα contacts (8 Å, |Δi|>4): 309; chains: 1; bounding box: 59×52×52 Å

Nearest PDB structures (foldseek):
  7uwz-assembly1_A  TM=8.787E-01  e=1.493E-02  synthetic construct
  6rm3-assembly1_SE0  TM=8.273E-01  e=1.682E-02  Vairimorpha necatrix
  2xk0-assembly1_A  TM=8.461E-01  e=4.121E-02  Drosophila melanogaster
  4pa0-assembly1_A  TM=7.078E-01  e=2.713E-02  Homo sapiens
  6fsa-assembly2_B  TM=5.886E-01  e=6.647E-02  Bos taurus

Sequence (257 aa):
MYLTIVFSPTDAHANVLVLDTRDETIHRYEPHGYEMDVPMYDQTELDVRLEEWTRARLPWWRYELIDTTCPRVGPQACDGDDVGFCSAWVLLFVHLRLMFPDLGIRDVSEKLDSLHHRVLGRTIVEYARYMMDFMIEYHMYMQTNTRVKVLRGGGAVYTVVGRRGGTATLRGDDGRETKRRVEDMQYVDMPAEFERYGIHAMFPGRFDPDLDLDLDLDLDLALASPPEPPRKRRRRAAKTASQAPEGCQIKFRFSDQ

Organism: NCBI:txid667725

Mean predicted aligned error: 11.51 Å

Foldseek 3Di:
DDFDADDDDPPDQGKGWDQDPVQLEIEIDHQQAQQDCDVQDDLVVVQVVVQVVCCVPVVVHGYDRRPVQADNGHLLNLLVVNPDQSVLSNVVLVVCCVLCVVDGSNNSGVLSVPDHSVVSNVLSVLSVVLVVVLVVVLVVPLDFQFWKFQQPDDTFIWTFHDDDPQKTWTAGPVRDIDIDGSVRIDGPDDDPVCVCSDVCVSPVPQDDVPDDNPNVVVPVPDPPPDPDDPPDDDDDDDDDDDDDPPDDDPDDDDDDD